Protein AF-A0A521TVU8-F1 (afdb_monomer_lite)

pLDDT: mean 77.28, std 21.42, range [33.25, 98.19]

Secondary structure (DSSP, 8-state):
-PPP------------------------PPPPPPPPPP--------PPPP----------------S----PPPHHHHHHHHHHTT-EEEEPPTT--GGGGGGG-SSEEEEEEEPPPPPP-TT--S-S-S--EEEEEEESSS-EEEPPPEEESSSTT-EEEEEEEE-TT-SEEEEEEE-GGG-EEEEEEEEGGGGGGSPPPPEEEETTEEEE-GGGS---

Sequence (220 aa):
MPIRTSIALALAAALSLGASTSAWAQRRSHPPRRPTPAAARPGSVAVAPPTVATTEATPQARPTLDLAEVIPVPVSAVDGMLRRMRVYLVIAPPGSTAFGIGALGQGRRIWAVLPSCRTTNPDDDREPCPVDRLTLEAVIRGNVNSGTPTFLGGVADARRVQSFVVEQSAPRVRLRVLGPGDRVRYEAVVEADRLADLQPPEGASSADGFTLDLTRYPAR

Radius of gyration: 29.16 Å; chains: 1; bounding box: 100×69×59 Å

Structure (mmCIF, N/CA/C/O backbone):
data_AF-A0A521TVU8-F1
#
_entry.id   AF-A0A521TVU8-F1
#
loop_
_atom_site.group_PDB
_atom_site.id
_atom_site.type_symbol
_atom_site.label_atom_id
_atom_site.label_alt_id
_atom_site.label_comp_id
_atom_site.label_asym_id
_atom_site.label_entity_id
_atom_site.label_seq_id
_atom_site.pdbx_PDB_ins_code
_atom_site.Cartn_x
_atom_site.Cartn_y
_atom_site.Cartn_z
_atom_site.occupancy
_atom_site.B_iso_or_equiv
_atom_site.auth_seq_id
_atom_site.auth_comp_id
_atom_site.auth_asym_id
_atom_site.auth_atom_id
_atom_site.pdbx_PDB_model_num
ATOM 1 N N . MET A 1 1 ? 46.588 29.179 -10.720 1.00 46.34 1 MET A N 1
ATOM 2 C CA . MET A 1 1 ? 45.851 27.919 -10.959 1.00 46.34 1 MET A CA 1
ATOM 3 C C . MET A 1 1 ? 44.532 28.256 -11.651 1.00 46.34 1 MET A C 1
ATOM 5 O O . MET A 1 1 ? 43.652 28.769 -10.973 1.00 46.34 1 MET A O 1
ATOM 9 N N . PRO A 1 2 ? 44.403 28.095 -12.980 1.00 50.47 2 PRO A N 1
ATOM 10 C CA . PRO A 1 2 ? 43.149 28.363 -13.684 1.00 50.47 2 PRO A CA 1
ATOM 11 C C . PRO A 1 2 ? 42.227 27.132 -13.728 1.00 50.47 2 PRO A C 1
ATOM 13 O O . PRO A 1 2 ? 42.671 25.996 -13.890 1.00 50.47 2 PRO A O 1
ATOM 16 N N . ILE A 1 3 ? 40.935 27.409 -13.560 1.00 47.47 3 ILE A N 1
ATOM 17 C CA . ILE A 1 3 ? 39.805 26.479 -13.487 1.00 47.47 3 ILE A CA 1
ATOM 18 C C . ILE A 1 3 ? 39.449 25.984 -14.898 1.00 47.47 3 ILE A C 1
ATOM 20 O O . ILE A 1 3 ? 39.344 26.773 -15.835 1.00 47.47 3 ILE A O 1
ATOM 24 N N . ARG A 1 4 ? 39.281 24.664 -15.037 1.00 47.88 4 ARG A N 1
ATOM 25 C CA . ARG A 1 4 ? 38.822 23.976 -16.251 1.00 47.88 4 ARG A CA 1
ATOM 26 C C . ARG A 1 4 ? 37.300 24.079 -16.363 1.00 47.88 4 ARG A C 1
ATOM 28 O O . ARG A 1 4 ? 36.606 23.654 -15.444 1.00 47.88 4 ARG A O 1
ATOM 35 N N . THR A 1 5 ? 36.799 24.520 -17.513 1.00 48.09 5 THR A N 1
ATOM 36 C CA . THR A 1 5 ? 35.377 24.419 -17.872 1.00 48.09 5 THR A CA 1
ATOM 37 C C . THR A 1 5 ? 35.273 23.690 -19.207 1.00 48.09 5 THR A C 1
ATOM 39 O O . THR A 1 5 ? 35.674 24.216 -20.242 1.00 48.09 5 THR A O 1
ATOM 42 N N . SER A 1 6 ? 34.765 22.459 -19.181 1.00 40.72 6 SER A N 1
ATOM 43 C CA . SER A 1 6 ? 34.399 21.683 -20.366 1.00 40.72 6 SER A CA 1
ATOM 44 C C . SER A 1 6 ? 32.900 21.421 -20.294 1.00 40.72 6 SER A C 1
ATOM 46 O O . SER A 1 6 ? 32.446 20.742 -19.378 1.00 40.72 6 SER A O 1
ATOM 48 N N . ILE A 1 7 ? 32.136 21.969 -21.238 1.00 48.16 7 ILE A N 1
ATOM 49 C CA . ILE A 1 7 ? 30.726 21.627 -21.445 1.00 48.16 7 ILE A CA 1
ATOM 50 C C . ILE A 1 7 ? 30.590 21.171 -22.893 1.00 48.16 7 ILE A C 1
ATOM 52 O O . ILE A 1 7 ? 30.809 21.939 -23.827 1.00 48.16 7 ILE A O 1
ATOM 56 N N . ALA A 1 8 ? 30.269 19.889 -23.041 1.00 39.81 8 ALA A N 1
ATOM 57 C CA . ALA A 1 8 ? 29.831 19.272 -24.278 1.00 39.81 8 ALA A CA 1
ATOM 58 C C . ALA A 1 8 ? 28.329 19.535 -24.460 1.00 39.81 8 ALA A C 1
ATOM 60 O O . ALA A 1 8 ? 27.556 19.368 -23.516 1.00 39.81 8 ALA A O 1
ATOM 61 N N . LEU A 1 9 ? 27.918 19.907 -25.672 1.00 40.94 9 LEU A N 1
ATOM 62 C CA . LEU A 1 9 ? 26.518 19.927 -26.084 1.00 40.94 9 LEU A CA 1
ATOM 63 C C . LEU A 1 9 ? 26.363 18.969 -27.269 1.00 40.94 9 LEU A C 1
ATOM 65 O O . LEU A 1 9 ? 26.943 19.191 -28.330 1.00 40.94 9 LEU A O 1
ATOM 69 N N . ALA A 1 10 ? 25.589 17.906 -27.068 1.00 38.66 10 ALA A N 1
ATOM 70 C CA . ALA A 1 10 ? 25.100 17.029 -28.122 1.00 38.66 10 ALA A CA 1
ATOM 71 C C . ALA A 1 10 ? 23.605 17.305 -28.306 1.00 38.66 10 ALA A C 1
ATOM 73 O O . ALA A 1 10 ? 22.834 17.259 -27.348 1.00 38.66 10 ALA A O 1
ATOM 74 N N . LEU A 1 11 ? 23.209 17.614 -29.536 1.00 38.91 11 LEU A N 1
ATOM 75 C CA . LEU A 1 11 ? 21.831 17.869 -29.934 1.00 38.91 11 LEU A CA 1
ATOM 76 C C . LEU A 1 11 ? 21.687 17.398 -31.378 1.00 38.91 11 LEU A C 1
ATOM 78 O O . LEU A 1 11 ? 22.355 17.937 -32.253 1.00 38.91 11 LEU A O 1
ATOM 82 N N . ALA A 1 12 ? 20.838 16.400 -31.609 1.00 37.81 12 ALA A N 1
ATOM 83 C CA . ALA A 1 12 ? 19.842 16.418 -32.680 1.00 37.81 12 ALA A CA 1
ATOM 84 C C . ALA A 1 12 ? 19.047 15.109 -32.688 1.00 37.81 12 ALA A C 1
ATOM 86 O O . ALA A 1 12 ? 19.591 14.008 -32.727 1.00 37.81 12 ALA A O 1
ATOM 87 N N . ALA A 1 13 ? 17.733 15.290 -32.648 1.00 40.09 13 ALA A N 1
ATOM 88 C CA . ALA A 1 13 ? 16.701 14.294 -32.835 1.00 40.09 13 ALA A CA 1
ATOM 89 C C . ALA A 1 13 ? 16.474 13.986 -34.324 1.00 40.09 13 ALA A C 1
ATOM 91 O O . ALA A 1 13 ? 16.800 14.811 -35.175 1.00 40.09 13 ALA A O 1
ATOM 92 N N . ALA A 1 14 ? 15.821 12.851 -34.591 1.00 36.59 14 ALA A N 1
ATOM 93 C CA . ALA A 1 14 ? 14.623 12.705 -35.434 1.00 36.59 14 ALA A CA 1
ATOM 94 C C . ALA A 1 14 ? 14.614 11.340 -36.136 1.00 36.59 14 ALA A C 1
ATOM 96 O O . ALA A 1 14 ? 15.580 10.981 -36.800 1.00 36.59 14 ALA A O 1
ATOM 97 N N . LEU A 1 15 ? 13.495 10.616 -36.038 1.00 41.53 15 LEU A N 1
ATOM 98 C CA . LEU A 1 15 ? 12.612 10.305 -37.173 1.00 41.53 15 LEU A CA 1
ATOM 99 C C . LEU A 1 15 ? 11.583 9.242 -36.767 1.00 41.53 15 LEU A C 1
ATOM 101 O O . LEU A 1 15 ? 11.897 8.104 -36.433 1.00 41.53 15 LEU A O 1
ATOM 105 N N . SER A 1 16 ? 10.330 9.669 -36.811 1.00 43.22 16 SER A N 1
ATOM 106 C CA . SER A 1 16 ? 9.108 8.880 -36.895 1.00 43.22 16 SER A CA 1
ATOM 107 C C . SER A 1 16 ? 8.884 8.416 -38.339 1.00 43.22 16 SER A C 1
ATOM 109 O O . SER A 1 16 ? 9.210 9.177 -39.242 1.00 43.22 16 SER A O 1
ATOM 111 N N . LEU A 1 17 ? 8.287 7.230 -38.556 1.00 38.50 17 LEU A N 1
ATOM 112 C CA . LEU A 1 17 ? 7.272 6.942 -39.599 1.00 38.50 17 LEU A CA 1
ATOM 113 C C . LEU A 1 17 ? 6.956 5.437 -39.740 1.00 38.50 17 LEU A C 1
ATOM 115 O O . LEU A 1 17 ? 7.855 4.609 -39.828 1.00 38.50 17 LEU A O 1
ATOM 119 N N . GLY A 1 18 ? 5.659 5.151 -39.913 1.00 33.25 18 GLY A N 1
ATOM 120 C CA . GLY A 1 18 ? 5.121 3.979 -40.623 1.00 33.25 18 GLY A CA 1
ATOM 121 C C . GLY A 1 18 ? 4.646 2.830 -39.723 1.00 33.25 18 GLY A C 1
ATOM 122 O O . GLY A 1 18 ? 5.290 2.504 -38.742 1.00 33.25 18 GLY A O 1
ATOM 123 N N . ALA A 1 19 ? 3.540 2.136 -39.982 1.00 39.09 19 ALA A N 1
ATOM 124 C CA . ALA A 1 19 ? 2.486 2.277 -40.980 1.00 39.09 19 ALA A CA 1
ATOM 125 C C . ALA A 1 19 ? 1.276 1.440 -40.510 1.00 39.09 19 ALA A C 1
ATOM 127 O O . ALA A 1 19 ? 1.443 0.374 -39.918 1.00 39.09 19 ALA A O 1
ATOM 128 N N . SER A 1 20 ? 0.066 1.917 -40.796 1.00 42.31 20 SER A N 1
ATOM 129 C CA . SER A 1 20 ? -1.196 1.188 -40.638 1.00 42.31 20 SER A CA 1
ATOM 130 C C . SER A 1 20 ? -1.329 0.055 -41.656 1.00 42.31 20 SER A C 1
ATOM 132 O O . SER A 1 20 ? -1.092 0.284 -42.838 1.00 42.31 20 SER A O 1
ATOM 134 N N . THR A 1 21 ? -1.855 -1.102 -41.245 1.00 46.56 21 THR A N 1
ATOM 135 C CA . THR A 1 21 ? -2.670 -1.963 -42.122 1.00 46.56 21 THR A CA 1
ATOM 136 C C . THR A 1 21 ? -3.806 -2.622 -41.336 1.00 46.56 21 THR A C 1
ATOM 138 O O . THR A 1 21 ? -3.646 -3.057 -40.199 1.00 46.56 21 THR A O 1
ATOM 141 N N . SER A 1 22 ? -4.976 -2.614 -41.969 1.00 41.44 22 SER A N 1
ATOM 142 C CA . SER A 1 22 ? -6.265 -3.122 -41.501 1.00 41.44 22 SER A CA 1
ATOM 143 C C . SER A 1 22 ? -6.557 -4.519 -42.070 1.00 41.44 22 SER A C 1
ATOM 145 O O . SER A 1 22 ? -5.892 -4.956 -43.004 1.00 41.44 22 SER A O 1
ATOM 147 N N . ALA A 1 23 ? -7.670 -5.104 -41.599 1.00 40.62 23 ALA A N 1
ATOM 148 C CA . ALA A 1 23 ? -8.316 -6.359 -42.018 1.00 40.62 23 ALA A CA 1
ATOM 149 C C . ALA A 1 23 ? -7.673 -7.608 -41.381 1.00 40.62 23 ALA A C 1
ATOM 151 O O . ALA A 1 23 ? -6.466 -7.764 -41.380 1.00 40.62 23 ALA A O 1
ATOM 152 N N . TRP A 1 24 ? -8.412 -8.526 -40.759 1.00 41.53 24 TRP A N 1
ATOM 153 C CA . TRP A 1 24 ? -9.498 -9.297 -41.356 1.00 41.53 24 TRP A CA 1
ATOM 154 C C . TRP A 1 24 ? -10.562 -9.707 -40.328 1.00 41.53 24 TRP A C 1
ATOM 156 O O . TRP A 1 24 ? -10.267 -10.203 -39.243 1.00 41.53 24 TRP A O 1
ATOM 166 N N . ALA A 1 25 ? -11.821 -9.554 -40.730 1.00 42.72 25 ALA A N 1
ATOM 167 C CA . ALA A 1 25 ? -12.984 -10.139 -40.086 1.00 42.72 25 ALA A CA 1
ATOM 168 C C . ALA A 1 25 ? -13.195 -11.570 -40.599 1.00 42.72 25 ALA A C 1
ATOM 170 O O . ALA A 1 25 ? -13.288 -11.776 -41.807 1.00 42.72 25 ALA A O 1
ATOM 171 N N . GLN A 1 26 ? -13.371 -12.542 -39.703 1.00 48.62 26 GLN A N 1
ATOM 172 C CA . GLN A 1 26 ? -13.950 -13.841 -40.054 1.00 48.62 26 GLN A CA 1
ATOM 173 C C . GLN A 1 26 ? -14.955 -14.282 -38.988 1.00 48.62 26 GLN A C 1
ATOM 175 O O . GLN A 1 26 ? -14.623 -14.824 -37.938 1.00 48.62 26 GLN A O 1
ATOM 180 N N . ARG A 1 27 ? -16.228 -14.028 -39.313 1.00 41.97 27 ARG A N 1
ATOM 181 C CA . ARG A 1 27 ? -17.407 -14.654 -38.713 1.00 41.97 27 ARG A CA 1
ATOM 182 C C . ARG A 1 27 ? -17.343 -16.160 -38.967 1.00 41.97 27 ARG A C 1
ATOM 184 O O . ARG A 1 27 ? -17.191 -16.573 -40.115 1.00 41.97 27 ARG A O 1
ATOM 191 N N . ARG A 1 28 ? -17.549 -16.975 -37.932 1.00 51.16 28 ARG A N 1
ATOM 192 C CA . ARG A 1 28 ? -18.010 -18.359 -38.095 1.00 51.16 28 ARG A CA 1
ATOM 193 C C . ARG A 1 28 ? -19.273 -18.573 -37.274 1.00 51.16 28 ARG A C 1
ATOM 195 O O . ARG A 1 28 ? -19.326 -18.313 -36.077 1.00 51.16 28 ARG A O 1
ATOM 202 N N . SER A 1 29 ? -20.294 -18.983 -38.002 1.00 43.31 29 SER A N 1
ATOM 203 C CA . SER A 1 29 ? -21.689 -19.143 -37.629 1.00 43.31 29 SER A CA 1
ATOM 204 C C . SER A 1 29 ? -21.893 -20.367 -36.731 1.00 43.31 29 SER A C 1
ATOM 206 O O . SER A 1 29 ? -21.374 -21.443 -37.019 1.00 43.31 29 SER A O 1
ATOM 208 N N . HIS A 1 30 ? -22.686 -20.208 -35.670 1.00 45.25 30 HIS A N 1
ATOM 209 C CA . HIS A 1 30 ? -23.269 -21.305 -34.893 1.00 45.25 30 HIS A CA 1
ATOM 210 C C . HIS A 1 30 ? -24.401 -21.996 -35.676 1.00 45.25 30 HIS A C 1
ATOM 212 O O . HIS A 1 30 ? -25.267 -21.298 -36.206 1.00 45.25 30 HIS A O 1
ATOM 218 N N . PRO A 1 31 ? -24.483 -23.337 -35.680 1.00 63.50 31 PRO A N 1
ATOM 219 C CA . PRO A 1 31 ? -25.727 -24.043 -35.957 1.00 63.50 31 PRO A CA 1
ATOM 220 C C . PRO A 1 31 ? -26.563 -24.213 -34.665 1.00 63.50 31 PRO A C 1
ATOM 222 O O . PRO A 1 31 ? -26.022 -24.639 -33.641 1.00 63.50 31 PRO A O 1
ATOM 225 N N . PRO A 1 32 ? -27.879 -23.930 -34.678 1.00 55.69 32 PRO A N 1
ATOM 226 C CA . PRO A 1 32 ? -28.754 -24.186 -33.535 1.00 55.69 32 PRO A CA 1
ATOM 227 C C . PRO A 1 32 ? -29.053 -25.689 -33.393 1.00 55.69 32 PRO A C 1
ATOM 229 O O . PRO A 1 32 ? -29.526 -26.338 -34.329 1.00 55.69 32 PRO A O 1
ATOM 232 N N . ARG A 1 33 ? -28.803 -26.254 -32.204 1.00 53.38 33 ARG A N 1
ATOM 233 C CA . ARG A 1 33 ? -29.263 -27.606 -31.844 1.00 53.38 33 ARG A CA 1
ATOM 234 C C . ARG A 1 33 ? -30.758 -27.577 -31.516 1.00 53.38 33 ARG A C 1
ATOM 236 O O . ARG A 1 33 ? -31.219 -26.728 -30.760 1.00 53.38 33 ARG A O 1
ATOM 243 N N . ARG A 1 34 ? -31.493 -28.523 -32.106 1.00 56.88 34 ARG A N 1
ATOM 244 C CA . ARG A 1 34 ? -32.931 -28.750 -31.902 1.00 56.88 34 ARG A CA 1
ATOM 245 C C . ARG A 1 34 ? -33.253 -29.115 -30.442 1.00 56.88 34 ARG A C 1
ATOM 247 O O . ARG A 1 34 ? -32.457 -29.820 -29.822 1.00 56.88 34 ARG A O 1
ATOM 254 N N . PRO A 1 35 ? -34.429 -28.713 -29.928 1.00 52.28 35 PRO A N 1
ATOM 255 C CA . PRO A 1 35 ? -34.927 -29.146 -28.628 1.00 52.28 35 PRO A CA 1
ATOM 256 C C . PRO A 1 35 ? -35.408 -30.604 -28.668 1.00 52.28 35 PRO A C 1
ATOM 258 O O . PRO A 1 35 ? -36.132 -31.016 -29.576 1.00 52.28 35 PRO A O 1
ATOM 261 N N . THR A 1 36 ? -35.003 -31.378 -27.665 1.00 58.56 36 THR A N 1
ATOM 262 C CA . THR A 1 36 ? -35.485 -32.738 -27.395 1.00 58.56 36 THR A CA 1
ATOM 263 C C . THR A 1 36 ? -36.868 -32.670 -26.727 1.00 58.56 36 THR A C 1
ATOM 265 O O . THR A 1 36 ? -37.036 -31.873 -25.802 1.00 58.56 36 THR A O 1
ATOM 268 N N . PRO A 1 37 ? -37.862 -33.475 -27.143 1.00 52.38 37 PRO A N 1
ATOM 269 C CA . PRO A 1 37 ? -39.171 -33.505 -26.498 1.00 52.38 37 PRO A CA 1
ATOM 270 C C . PRO A 1 37 ? -39.126 -34.181 -25.120 1.00 52.38 37 PRO A C 1
ATOM 272 O O . PRO A 1 37 ? -38.435 -35.179 -24.910 1.00 52.38 37 PRO A O 1
ATOM 275 N N . ALA A 1 38 ? -39.896 -33.606 -24.196 1.00 47.41 38 ALA A N 1
ATOM 276 C CA . ALA A 1 38 ? -40.081 -34.045 -22.822 1.00 47.41 38 ALA A CA 1
ATOM 277 C C . ALA A 1 38 ? -40.793 -35.405 -22.744 1.00 47.41 38 ALA A C 1
ATOM 279 O O . ALA A 1 38 ? -41.876 -35.588 -23.301 1.00 47.41 38 ALA A O 1
ATOM 280 N N . ALA A 1 39 ? -40.205 -36.340 -21.999 1.00 51.47 39 ALA A N 1
ATOM 281 C CA . ALA A 1 39 ? -40.875 -37.562 -21.585 1.00 51.47 39 ALA A CA 1
ATOM 282 C C . ALA A 1 39 ? -41.687 -37.284 -20.311 1.00 51.47 39 ALA A C 1
ATOM 284 O O . ALA A 1 39 ? -41.134 -37.046 -19.239 1.00 51.47 39 ALA A O 1
ATOM 285 N N . ALA A 1 40 ? -43.010 -37.313 -20.448 1.00 45.06 40 ALA A N 1
ATOM 286 C CA . ALA A 1 40 ? -43.948 -37.422 -19.341 1.00 45.06 40 ALA A CA 1
ATOM 287 C C . ALA A 1 40 ? -43.825 -38.801 -18.683 1.00 45.06 40 ALA A C 1
ATOM 289 O O . ALA A 1 40 ? -43.675 -39.785 -19.405 1.00 45.06 40 ALA A O 1
ATOM 290 N N . ARG A 1 41 ? -43.964 -38.882 -17.350 1.00 47.88 41 ARG A N 1
ATOM 291 C CA . ARG A 1 41 ? -44.527 -40.041 -16.628 1.00 47.88 41 ARG A CA 1
ATOM 292 C C . ARG A 1 41 ? -44.778 -39.717 -15.137 1.00 47.88 41 ARG A C 1
ATOM 294 O O . ARG A 1 41 ? -44.309 -38.685 -14.669 1.00 47.88 41 ARG A O 1
ATOM 301 N N . PRO A 1 42 ? -45.615 -40.509 -14.439 1.00 44.03 42 PRO A N 1
ATOM 302 C CA . PRO A 1 42 ? -46.724 -40.015 -13.627 1.00 44.03 42 PRO A CA 1
ATOM 303 C C . PRO A 1 42 ? -46.553 -40.360 -12.139 1.00 44.03 42 PRO A C 1
ATOM 305 O O . PRO A 1 42 ? -45.668 -41.123 -11.767 1.00 44.03 42 PRO A O 1
ATOM 308 N N . GLY A 1 43 ? -47.458 -39.868 -11.294 1.00 45.31 43 GLY A N 1
ATOM 309 C CA . GLY A 1 43 ? -47.622 -40.407 -9.940 1.00 45.31 43 GLY A CA 1
ATOM 310 C C . GLY A 1 43 ? -47.785 -39.334 -8.883 1.00 45.31 43 GLY A C 1
ATOM 311 O O . GLY A 1 43 ? -46.899 -39.111 -8.069 1.00 45.31 43 GLY A O 1
ATOM 312 N N . SER A 1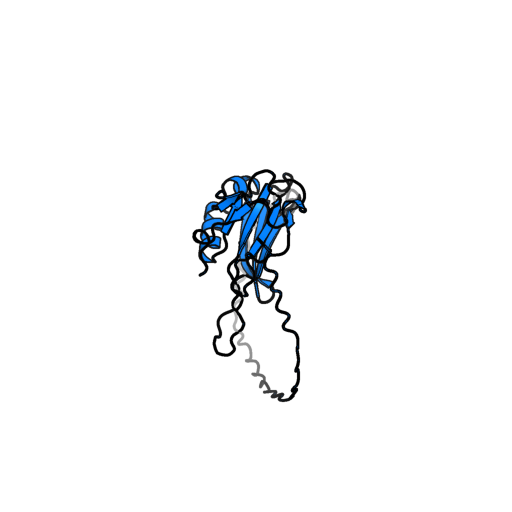 44 ? -48.946 -38.685 -8.900 1.00 44.84 44 SER A N 1
ATOM 313 C CA . SER A 1 44 ? -49.459 -37.959 -7.748 1.00 44.84 44 SER A CA 1
ATOM 314 C C . SER A 1 44 ? -49.856 -38.987 -6.684 1.00 44.84 44 SER A C 1
ATOM 316 O O . SER A 1 44 ? -50.736 -39.811 -6.927 1.00 44.84 44 SER A O 1
ATOM 318 N N . VAL A 1 45 ? -49.195 -38.964 -5.528 1.00 49.78 45 VAL A N 1
ATOM 319 C CA . VAL A 1 45 ? -49.697 -39.597 -4.304 1.00 49.78 45 VAL A CA 1
ATOM 320 C C . VAL A 1 45 ? -49.958 -38.468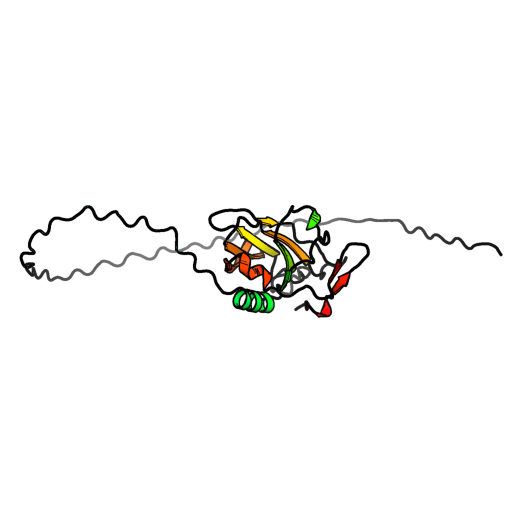 -3.323 1.00 49.78 45 VAL A C 1
ATOM 322 O O . VAL A 1 45 ? -49.034 -37.854 -2.792 1.00 49.78 45 VAL A O 1
ATOM 325 N N . ALA A 1 46 ? -51.239 -38.158 -3.145 1.00 48.47 46 ALA A N 1
ATOM 326 C CA . ALA A 1 46 ? -51.714 -37.233 -2.136 1.00 48.47 46 ALA A CA 1
ATOM 327 C C . ALA A 1 46 ? -51.518 -37.867 -0.754 1.00 48.47 46 ALA A C 1
ATOM 329 O O . ALA A 1 46 ? -52.209 -38.818 -0.393 1.00 48.47 46 ALA A O 1
ATOM 330 N N . VAL A 1 47 ? -50.570 -37.338 0.015 1.00 50.56 47 VAL A N 1
ATOM 331 C CA . VAL A 1 47 ? -50.473 -37.579 1.456 1.00 50.56 47 VAL A CA 1
ATOM 332 C C . VAL A 1 47 ? -51.100 -36.370 2.141 1.00 50.56 47 VAL A C 1
ATOM 334 O O . VAL A 1 47 ? -50.653 -35.240 1.951 1.00 50.56 47 VAL A O 1
ATOM 337 N N . ALA A 1 48 ? -52.177 -36.606 2.888 1.00 54.31 48 ALA A N 1
ATOM 338 C CA . ALA A 1 48 ? -52.838 -35.585 3.688 1.00 54.31 48 ALA A CA 1
ATOM 339 C C . ALA A 1 48 ? -51.885 -35.067 4.784 1.00 54.31 48 ALA A C 1
ATOM 341 O O . ALA A 1 48 ? -51.276 -35.885 5.480 1.00 54.31 48 ALA A O 1
ATOM 342 N N . PRO A 1 49 ? -51.744 -33.745 4.978 1.00 54.47 49 PRO A N 1
ATOM 343 C CA . PRO A 1 49 ? -50.996 -33.221 6.111 1.00 54.47 49 PRO A CA 1
ATOM 344 C C . PRO A 1 49 ? -51.829 -33.319 7.404 1.00 54.47 49 PRO A C 1
ATOM 346 O O . PRO A 1 49 ? -53.044 -33.104 7.368 1.00 54.47 49 PRO A O 1
ATOM 349 N N . PRO A 1 50 ? -51.205 -33.618 8.558 1.00 56.19 50 PRO A N 1
ATOM 350 C CA . PRO A 1 50 ? -51.877 -33.564 9.849 1.00 56.19 50 PRO A CA 1
ATOM 351 C C . PRO A 1 50 ? -52.203 -32.115 10.232 1.00 56.19 50 PRO A C 1
ATOM 353 O O . PRO A 1 50 ? -51.442 -31.187 9.958 1.00 56.19 50 PRO A O 1
ATOM 356 N N . THR A 1 51 ? -53.347 -31.939 10.889 1.00 51.06 51 THR A N 1
ATOM 357 C CA . THR A 1 51 ? -53.818 -30.688 11.485 1.00 51.06 51 THR A CA 1
ATOM 358 C C . THR A 1 51 ? -52.769 -30.122 12.446 1.00 51.06 51 THR A C 1
ATOM 360 O O . THR A 1 51 ? -52.572 -30.651 13.538 1.00 51.06 51 THR A O 1
ATOM 363 N N . VAL A 1 52 ? -52.098 -29.039 12.047 1.00 53.44 52 VAL A N 1
ATOM 364 C CA . VAL A 1 52 ? -51.251 -28.235 12.937 1.00 53.44 52 VAL A CA 1
ATOM 365 C C . VAL A 1 52 ? -52.124 -27.145 13.546 1.00 53.44 52 VAL A C 1
ATOM 367 O O . VAL A 1 52 ? -52.773 -26.383 12.830 1.00 53.44 52 VAL A O 1
ATOM 370 N N . ALA A 1 53 ? -52.159 -27.108 14.876 1.00 48.50 53 ALA A N 1
ATOM 371 C CA . ALA A 1 53 ? -52.802 -26.061 15.650 1.00 48.50 53 ALA A CA 1
ATOM 372 C C . ALA A 1 53 ? -52.248 -24.683 15.259 1.00 48.50 53 ALA A C 1
ATOM 374 O O . ALA A 1 53 ? -51.035 -24.486 15.186 1.00 48.50 53 ALA A O 1
ATOM 375 N N . THR A 1 54 ? -53.144 -23.727 15.031 1.00 41.03 54 THR A N 1
ATOM 376 C CA . THR A 1 54 ? -52.813 -22.320 14.811 1.00 41.03 54 THR A CA 1
ATOM 377 C C . THR A 1 54 ? -52.222 -21.740 16.096 1.00 41.03 54 THR A C 1
ATOM 379 O O . THR A 1 54 ? -52.951 -21.279 16.970 1.00 41.03 54 THR A O 1
ATOM 382 N N . THR A 1 55 ? -50.898 -21.778 16.237 1.00 52.31 55 THR A N 1
ATOM 383 C CA . THR A 1 55 ? -50.197 -20.867 17.143 1.00 52.31 55 THR A CA 1
ATOM 384 C C . THR A 1 55 ? -50.178 -19.499 16.476 1.00 52.31 55 THR A C 1
ATOM 386 O O . THR A 1 55 ? -49.699 -19.345 15.354 1.00 52.31 55 THR A O 1
ATOM 389 N N . GLU A 1 56 ? -50.763 -18.530 17.165 1.00 49.25 56 GLU A N 1
ATOM 390 C CA . GLU A 1 56 ? -50.755 -17.107 16.861 1.00 49.25 56 GLU A CA 1
ATOM 391 C C . GLU A 1 56 ? -49.339 -16.656 16.467 1.00 49.25 56 GLU A C 1
ATOM 393 O O . GLU A 1 56 ? -48.411 -16.641 17.277 1.00 49.25 56 GLU A O 1
ATOM 398 N N . ALA A 1 57 ? -49.148 -16.373 15.177 1.00 46.22 57 ALA A N 1
ATOM 399 C CA . ALA A 1 57 ? -47.884 -15.893 14.656 1.00 46.22 57 ALA A CA 1
ATOM 400 C C . ALA A 1 57 ? -47.705 -14.436 15.093 1.00 46.22 57 ALA A C 1
ATOM 402 O O . ALA A 1 57 ? -48.245 -13.517 14.476 1.00 46.22 57 ALA A O 1
ATOM 403 N N . THR A 1 58 ? -46.913 -14.227 16.146 1.00 58.00 58 THR A N 1
ATOM 404 C CA . THR A 1 58 ? -46.204 -12.964 16.381 1.00 58.00 58 THR A CA 1
ATOM 405 C C . THR A 1 58 ? -45.648 -12.479 15.040 1.00 58.00 58 THR A C 1
ATOM 407 O O . THR A 1 58 ? -45.092 -13.313 14.315 1.00 58.00 58 THR A O 1
ATOM 410 N N . PRO A 1 59 ? -45.756 -11.186 14.674 1.00 54.50 59 PRO A N 1
ATOM 411 C CA . PRO A 1 59 ? -45.139 -10.689 13.456 1.00 54.50 59 PRO A CA 1
ATOM 412 C C . PRO A 1 59 ? -43.640 -10.955 13.569 1.00 54.50 59 PRO A C 1
ATOM 414 O O . PRO A 1 59 ? -42.923 -10.244 14.274 1.00 54.50 59 PRO A O 1
ATOM 417 N N . GLN A 1 60 ? -43.162 -12.023 12.930 1.00 54.31 60 GLN A N 1
ATOM 418 C CA . GLN A 1 60 ? -41.743 -12.227 12.746 1.00 54.31 60 GLN A CA 1
ATOM 419 C C . GLN A 1 60 ? -41.306 -11.044 11.903 1.00 54.31 60 GLN A C 1
ATOM 421 O O . GLN A 1 60 ? -41.634 -10.952 10.716 1.00 54.31 60 GLN A O 1
ATOM 426 N N . ALA A 1 61 ? -40.626 -10.099 12.555 1.00 54.09 61 ALA A N 1
ATOM 427 C CA . ALA A 1 61 ? -39.813 -9.123 11.871 1.00 54.09 61 ALA A CA 1
ATOM 428 C C . ALA A 1 61 ? -39.042 -9.911 10.816 1.00 54.09 61 ALA A C 1
ATOM 430 O O . ALA A 1 61 ? -38.306 -10.843 11.154 1.00 54.09 61 ALA A O 1
ATOM 431 N N . ARG A 1 62 ? -39.299 -9.612 9.535 1.00 43.44 62 ARG A N 1
ATOM 432 C CA . ARG A 1 62 ? -38.477 -10.151 8.456 1.00 43.44 62 ARG A CA 1
ATOM 433 C C . ARG A 1 62 ? -37.037 -9.928 8.903 1.00 43.44 62 ARG A C 1
ATOM 435 O O . ARG A 1 62 ? -36.737 -8.782 9.246 1.00 43.44 62 ARG A O 1
ATOM 442 N N . PRO A 1 63 ? -36.171 -10.953 8.935 1.00 48.62 63 PRO A N 1
ATOM 443 C CA . PRO A 1 63 ? -34.756 -10.682 9.018 1.00 48.62 63 PRO A CA 1
ATOM 444 C C . PRO A 1 63 ? -34.468 -9.794 7.814 1.00 48.62 63 PRO A C 1
ATOM 446 O O . PRO A 1 63 ? -34.532 -10.231 6.663 1.00 48.62 63 PRO A O 1
ATOM 449 N N . THR A 1 64 ? -34.274 -8.503 8.075 1.00 55.69 64 THR A N 1
ATOM 450 C CA . THR A 1 64 ? -33.557 -7.633 7.166 1.00 55.69 64 THR A CA 1
ATOM 451 C C . THR A 1 64 ? -32.282 -8.409 6.916 1.00 55.69 64 THR A C 1
ATOM 453 O O . THR A 1 64 ? -31.546 -8.663 7.865 1.00 55.69 64 THR A O 1
ATOM 456 N N . LEU A 1 65 ? -32.118 -8.934 5.702 1.00 42.47 65 LEU A N 1
ATOM 457 C CA . LEU A 1 65 ? -30.874 -9.548 5.273 1.00 42.47 65 LEU A CA 1
ATOM 458 C C . LEU A 1 65 ? -29.789 -8.528 5.599 1.00 42.47 65 LEU A C 1
ATOM 460 O O . LEU A 1 65 ? -29.682 -7.502 4.927 1.00 42.47 65 LEU A O 1
ATOM 464 N N . ASP A 1 66 ? -29.088 -8.773 6.702 1.00 47.69 66 ASP A N 1
ATOM 465 C CA . ASP A 1 66 ? -27.942 -7.990 7.108 1.00 47.69 66 ASP A CA 1
ATOM 466 C C . ASP A 1 66 ? -26.989 -8.052 5.919 1.00 47.69 66 ASP A C 1
ATOM 468 O O . ASP A 1 66 ? -26.786 -9.128 5.342 1.00 47.69 66 ASP A O 1
ATOM 472 N N . LEU A 1 67 ? -26.535 -6.892 5.455 1.00 51.38 67 LEU A N 1
ATOM 473 C CA . LEU A 1 67 ? -25.699 -6.732 4.270 1.00 51.38 67 LEU A CA 1
ATOM 474 C C . LEU A 1 67 ? -24.382 -7.467 4.514 1.00 51.38 67 LEU A C 1
ATOM 476 O O . LEU A 1 67 ? -23.424 -6.840 4.938 1.00 51.38 67 LEU A O 1
ATOM 480 N N . ALA A 1 68 ? -24.389 -8.781 4.267 1.00 54.06 68 ALA A N 1
ATOM 481 C CA . ALA A 1 68 ? -23.309 -9.745 4.397 1.00 54.06 68 ALA A CA 1
ATOM 482 C C . ALA A 1 68 ? -22.384 -9.440 5.577 1.00 54.06 68 ALA A C 1
ATOM 484 O O . ALA A 1 68 ? -21.516 -8.587 5.449 1.00 54.06 68 ALA A O 1
ATOM 485 N N . GLU A 1 69 ? -22.507 -10.156 6.696 1.00 68.62 69 GLU A N 1
ATOM 486 C CA . GLU A 1 69 ? -21.507 -10.107 7.765 1.00 68.62 69 GLU A CA 1
ATOM 487 C C . GLU A 1 69 ? -20.106 -10.314 7.159 1.00 68.62 69 GLU A C 1
ATOM 489 O O . GLU A 1 69 ? -19.689 -11.421 6.822 1.00 68.62 69 GLU A O 1
ATOM 494 N N . VAL A 1 70 ? -19.408 -9.208 6.899 1.00 77.81 70 VAL A N 1
ATOM 495 C CA . VAL A 1 70 ? -18.110 -9.219 6.242 1.00 77.81 70 VAL A CA 1
ATOM 496 C C . VAL A 1 70 ? -17.126 -9.644 7.314 1.00 77.81 70 VAL A C 1
ATOM 498 O O . VAL A 1 70 ? -16.747 -8.831 8.161 1.00 77.81 70 VAL A O 1
ATOM 501 N N . ILE A 1 71 ? -16.756 -10.922 7.299 1.00 86.94 71 ILE A N 1
ATOM 502 C CA . ILE A 1 71 ? -15.868 -11.507 8.300 1.00 86.94 71 ILE A CA 1
ATOM 503 C C . ILE A 1 71 ? -14.441 -11.012 8.030 1.00 86.94 71 ILE A C 1
ATOM 505 O O . ILE A 1 71 ? -13.876 -11.319 6.974 1.00 86.94 71 ILE A O 1
ATOM 509 N N . PRO A 1 72 ? -13.845 -10.232 8.947 1.00 90.88 72 PRO A N 1
ATOM 510 C CA . PRO A 1 72 ? -12.480 -9.770 8.790 1.00 90.88 72 PRO A CA 1
ATOM 511 C C . PRO A 1 72 ? -11.505 -10.947 8.896 1.00 90.88 72 PRO A C 1
ATOM 513 O O . PRO A 1 72 ? -11.624 -11.819 9.757 1.00 90.88 72 PRO A O 1
ATOM 516 N N . VAL A 1 73 ? -10.498 -10.942 8.034 1.00 95.62 73 VAL A N 1
ATOM 517 C CA . VAL A 1 73 ? -9.395 -11.901 8.041 1.00 95.62 73 VAL A CA 1
ATOM 518 C C . VAL A 1 73 ? -8.231 -11.311 8.851 1.00 95.62 73 VAL A C 1
ATOM 520 O O . VAL A 1 73 ? -8.013 -10.096 8.806 1.00 95.62 73 VAL A O 1
ATOM 523 N N . PRO A 1 74 ? -7.442 -12.122 9.583 1.00 95.75 74 PRO A N 1
ATOM 524 C CA . PRO A 1 74 ? -6.244 -11.632 10.259 1.00 95.75 74 PRO A CA 1
ATOM 525 C C . PRO A 1 74 ? -5.260 -10.961 9.291 1.00 95.75 74 PRO A C 1
ATOM 527 O O . PRO A 1 74 ? -4.944 -11.507 8.231 1.00 95.75 74 PRO A O 1
ATOM 530 N N . VAL A 1 75 ? -4.711 -9.806 9.684 1.00 95.94 75 VAL A N 1
ATOM 531 C CA . VAL A 1 75 ? -3.760 -9.034 8.860 1.00 95.94 75 VAL A CA 1
ATOM 532 C C . VAL A 1 75 ? -2.518 -9.849 8.493 1.00 95.94 75 VAL A C 1
ATOM 534 O O . VAL A 1 75 ? -2.039 -9.735 7.372 1.00 95.94 75 VAL A O 1
ATOM 537 N N . SER A 1 76 ? -2.044 -10.739 9.369 1.00 95.69 76 SER A N 1
ATOM 538 C CA . SER A 1 76 ? -0.908 -11.628 9.084 1.00 95.69 76 SER A CA 1
ATOM 539 C C . SER A 1 76 ? -1.179 -12.618 7.944 1.00 95.69 76 SER A C 1
ATOM 541 O O . SER A 1 76 ? -0.289 -12.893 7.138 1.00 95.69 76 SER A O 1
ATOM 543 N N . ALA A 1 77 ? -2.408 -13.131 7.832 1.00 96.00 77 ALA A N 1
ATOM 544 C CA . ALA A 1 77 ? -2.798 -14.013 6.735 1.00 96.00 77 ALA A CA 1
ATOM 545 C C . ALA A 1 77 ? -2.862 -13.241 5.409 1.00 96.00 77 ALA A C 1
ATOM 547 O O . ALA A 1 77 ? -2.385 -13.731 4.381 1.00 96.00 77 ALA A O 1
ATOM 548 N N . VAL A 1 78 ? -3.389 -12.012 5.451 1.00 96.62 78 VAL A N 1
ATOM 549 C CA . VAL A 1 78 ? -3.402 -11.105 4.299 1.00 96.62 78 VAL A CA 1
ATOM 550 C C . VAL A 1 78 ? -1.978 -10.746 3.872 1.00 96.62 78 VAL A C 1
ATOM 552 O O . VAL A 1 78 ? -1.649 -10.928 2.704 1.00 96.62 78 VAL A O 1
ATOM 555 N N . ASP A 1 79 ? -1.109 -10.327 4.793 1.00 95.75 79 ASP A N 1
ATOM 556 C CA . ASP A 1 79 ? 0.293 -9.998 4.502 1.00 95.75 79 ASP A CA 1
ATOM 557 C C . ASP A 1 79 ? 1.039 -11.191 3.880 1.00 95.75 79 ASP A C 1
ATOM 559 O O . ASP A 1 79 ? 1.694 -11.055 2.847 1.00 95.75 79 ASP A O 1
ATOM 563 N N . GLY A 1 80 ? 0.850 -12.402 4.418 1.00 95.75 80 GLY A N 1
ATOM 564 C CA . GLY A 1 80 ? 1.416 -13.623 3.842 1.00 95.75 80 GLY A CA 1
ATOM 565 C C . GLY A 1 80 ? 0.960 -13.889 2.401 1.00 95.75 80 GLY A C 1
ATOM 566 O O . GLY A 1 80 ? 1.774 -14.262 1.552 1.00 95.75 80 GLY A O 1
ATOM 567 N N . MET A 1 81 ? -0.322 -13.668 2.092 1.00 96.75 81 MET A N 1
ATOM 568 C CA . MET A 1 81 ? -0.846 -13.777 0.724 1.00 96.75 81 MET A CA 1
ATOM 569 C C . MET A 1 81 ? -0.285 -12.696 -0.202 1.00 96.75 81 MET A C 1
ATOM 571 O O . MET A 1 81 ? 0.139 -13.006 -1.318 1.00 96.75 81 MET A O 1
ATOM 575 N N . LEU A 1 82 ? -0.236 -11.443 0.253 1.00 96.44 82 LEU A N 1
ATOM 576 C CA . LEU A 1 82 ? 0.297 -10.325 -0.524 1.00 96.44 82 LEU A CA 1
ATOM 577 C C . LEU A 1 82 ? 1.773 -10.537 -0.869 1.00 96.44 82 LEU A C 1
ATOM 579 O O . LEU A 1 82 ? 2.151 -10.396 -2.033 1.00 96.44 82 LEU A O 1
ATOM 583 N N . ARG A 1 83 ? 2.587 -11.009 0.081 1.00 95.19 83 ARG A N 1
ATOM 584 C CA . ARG A 1 83 ? 4.009 -11.312 -0.147 1.00 95.19 83 ARG A CA 1
ATOM 585 C C . ARG A 1 83 ? 4.236 -12.413 -1.180 1.00 95.19 83 ARG A C 1
ATOM 587 O O . ARG A 1 83 ? 5.203 -12.337 -1.942 1.00 95.19 83 ARG A O 1
ATOM 594 N N . ARG A 1 84 ? 3.346 -13.412 -1.267 1.00 93.69 84 ARG A N 1
ATOM 595 C CA . ARG A 1 84 ? 3.378 -14.428 -2.344 1.00 93.69 84 ARG A CA 1
ATOM 596 C C . ARG A 1 84 ? 3.113 -13.813 -3.718 1.00 93.69 84 ARG A C 1
ATOM 598 O O . ARG A 1 84 ? 3.668 -14.279 -4.704 1.00 93.69 84 ARG A O 1
ATOM 605 N N . MET A 1 85 ? 2.322 -12.743 -3.772 1.00 93.31 85 MET A N 1
ATOM 606 C CA . MET A 1 85 ? 2.101 -11.927 -4.973 1.00 93.31 85 MET A CA 1
ATOM 607 C C . MET A 1 85 ? 3.130 -10.795 -5.134 1.00 93.31 85 MET A C 1
ATOM 609 O O . MET A 1 85 ? 2.968 -9.950 -6.012 1.00 93.31 85 MET A O 1
ATOM 613 N N . ARG A 1 86 ? 4.184 -10.766 -4.301 1.00 93.62 86 ARG A N 1
ATOM 614 C CA . ARG A 1 86 ? 5.218 -9.714 -4.263 1.00 93.62 86 ARG A CA 1
ATOM 615 C C . ARG A 1 86 ? 4.673 -8.308 -3.998 1.00 93.62 86 ARG A C 1
ATOM 617 O O . ARG A 1 86 ? 5.282 -7.322 -4.404 1.00 93.62 86 ARG A O 1
ATOM 624 N N . VAL A 1 87 ? 3.541 -8.226 -3.306 1.00 95.81 87 VAL A N 1
ATOM 625 C CA . VAL A 1 87 ? 2.993 -6.991 -2.745 1.00 95.81 87 VAL A CA 1
ATOM 626 C C . VAL A 1 87 ? 3.358 -6.95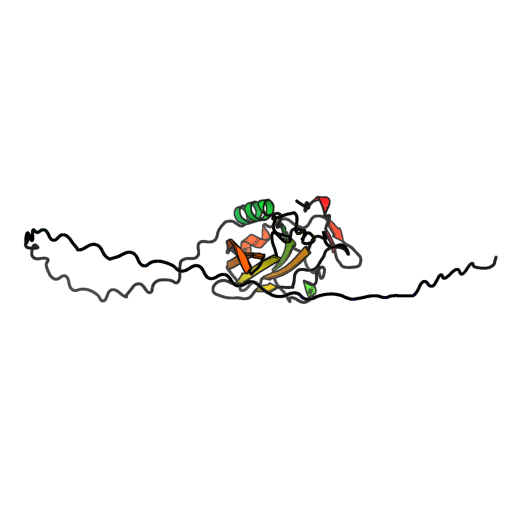3 -1.266 1.00 95.81 87 VAL A C 1
ATOM 628 O O . VAL A 1 87 ? 3.086 -7.904 -0.539 1.00 95.81 87 VAL A O 1
ATOM 631 N N . TYR A 1 88 ? 3.974 -5.867 -0.814 1.00 96.81 88 TYR A N 1
ATOM 632 C CA . TYR A 1 88 ? 4.413 -5.720 0.574 1.00 96.81 88 TYR A CA 1
ATOM 633 C C . TYR A 1 88 ? 3.695 -4.538 1.205 1.00 96.81 88 TYR A C 1
ATOM 635 O O . TYR A 1 88 ? 3.817 -3.421 0.705 1.00 96.81 88 TYR A O 1
ATOM 643 N N . LEU A 1 89 ? 2.954 -4.778 2.287 1.00 97.38 89 LEU A N 1
ATOM 644 C CA . LEU A 1 89 ? 2.359 -3.708 3.082 1.00 97.38 89 LEU A CA 1
ATOM 645 C C . LEU A 1 89 ? 3.258 -3.392 4.267 1.00 97.38 89 LEU A C 1
ATOM 647 O O . LEU A 1 89 ? 3.627 -4.286 5.026 1.00 97.38 89 LEU A O 1
ATOM 651 N N . VAL A 1 90 ? 3.581 -2.116 4.435 1.00 96.94 90 VAL A N 1
ATOM 652 C CA . VAL A 1 90 ? 4.423 -1.632 5.531 1.00 96.94 90 VAL A CA 1
ATOM 653 C C . VAL A 1 90 ? 3.838 -0.364 6.138 1.00 96.94 90 VAL A C 1
ATOM 655 O O . VAL A 1 90 ? 3.182 0.427 5.454 1.00 96.94 90 VAL A O 1
ATOM 658 N N . ILE A 1 91 ? 4.078 -0.163 7.432 1.00 96.06 91 ILE A N 1
ATOM 659 C CA . ILE A 1 91 ? 3.626 1.035 8.151 1.00 96.06 91 ILE A CA 1
ATOM 660 C C . ILE A 1 91 ? 4.610 2.162 7.890 1.00 96.06 91 ILE A C 1
ATOM 662 O O . ILE A 1 91 ? 5.739 2.117 8.369 1.00 96.06 91 ILE A O 1
ATOM 666 N N . ALA A 1 92 ? 4.192 3.197 7.168 1.00 93.62 92 ALA A N 1
ATOM 667 C CA . ALA A 1 92 ? 5.061 4.343 6.943 1.00 93.62 92 ALA A CA 1
ATOM 668 C C . ALA A 1 92 ? 5.463 4.977 8.292 1.00 93.62 92 ALA A C 1
ATOM 670 O O . ALA A 1 92 ? 4.610 5.085 9.183 1.00 93.62 92 ALA A O 1
ATOM 671 N N . PRO A 1 93 ? 6.720 5.435 8.460 1.00 89.88 93 PRO A N 1
ATOM 672 C CA . PRO A 1 93 ? 7.146 6.062 9.701 1.00 89.88 93 PRO A CA 1
ATOM 673 C C . PRO A 1 93 ? 6.231 7.243 10.062 1.00 89.88 93 PRO A C 1
ATOM 675 O O . PRO A 1 93 ? 5.778 7.964 9.159 1.00 89.88 93 PRO A O 1
ATOM 678 N N . PRO A 1 94 ? 5.951 7.473 11.357 1.00 85.25 94 PRO A N 1
ATOM 679 C CA . PRO A 1 94 ? 5.137 8.602 11.786 1.00 85.25 94 PRO A CA 1
ATOM 680 C C . PRO A 1 94 ? 5.655 9.921 11.201 1.00 85.25 94 PRO A C 1
ATOM 682 O O . PRO A 1 94 ? 6.851 10.195 11.229 1.00 85.25 94 PRO A O 1
ATOM 685 N N . GLY A 1 95 ? 4.753 10.729 10.640 1.00 84.88 95 GLY A N 1
ATOM 686 C CA . GLY A 1 95 ? 5.100 12.021 10.037 1.00 84.88 95 GLY A CA 1
ATOM 687 C C . GLY A 1 95 ? 5.824 11.950 8.687 1.00 84.88 95 GLY A C 1
ATOM 688 O O . GLY A 1 95 ? 6.136 13.001 8.133 1.00 84.88 95 GLY A O 1
ATOM 689 N N . SER A 1 96 ? 6.068 10.759 8.126 1.00 88.69 96 SER A N 1
ATOM 690 C CA . SER A 1 96 ? 6.693 10.647 6.807 1.00 88.69 96 SER A CA 1
ATOM 691 C C . SER A 1 96 ? 5.847 11.331 5.731 1.00 88.69 96 SER A C 1
ATOM 693 O O . SER A 1 96 ? 4.621 11.194 5.693 1.00 88.69 96 SER A O 1
ATOM 695 N N . THR A 1 97 ? 6.522 12.046 4.835 1.00 91.94 97 THR A N 1
ATOM 696 C CA . THR A 1 97 ? 5.950 12.665 3.632 1.00 91.94 97 THR A CA 1
ATOM 697 C C . THR A 1 97 ? 6.378 11.950 2.350 1.00 91.94 97 THR A C 1
ATOM 699 O O . THR A 1 97 ? 5.866 12.274 1.276 1.00 91.94 97 THR A O 1
ATOM 702 N N . ALA A 1 98 ? 7.265 10.953 2.460 1.00 91.94 98 ALA A N 1
ATOM 703 C CA . ALA A 1 98 ? 7.813 10.216 1.329 1.00 91.94 98 ALA A CA 1
ATOM 704 C C . ALA A 1 98 ? 6.713 9.514 0.518 1.00 91.94 98 ALA A C 1
ATOM 706 O O . ALA A 1 98 ? 5.648 9.149 1.030 1.00 91.94 98 ALA A O 1
ATOM 707 N N . PHE A 1 99 ? 6.974 9.343 -0.779 1.00 92.56 99 PHE A N 1
ATOM 708 C CA . PHE A 1 99 ? 6.048 8.712 -1.727 1.00 92.56 99 PHE A CA 1
ATOM 709 C C . PHE A 1 99 ? 4.655 9.376 -1.751 1.00 92.56 99 PHE A C 1
ATOM 711 O O . PHE A 1 99 ? 3.630 8.710 -1.904 1.00 92.56 99 PHE A O 1
ATOM 718 N N . GLY A 1 100 ? 4.608 10.697 -1.542 1.00 91.88 100 GLY A N 1
ATOM 719 C CA . GLY A 1 100 ? 3.390 11.508 -1.632 1.00 91.88 100 GLY A CA 1
ATOM 720 C C . GLY A 1 100 ? 2.398 11.329 -0.479 1.00 91.88 100 GLY A C 1
ATOM 721 O O . GLY A 1 100 ? 1.339 11.953 -0.491 1.00 91.88 100 GLY A O 1
ATOM 722 N N . ILE A 1 101 ? 2.718 10.526 0.544 1.00 94.25 101 ILE A N 1
ATOM 723 C CA . ILE A 1 101 ? 1.779 10.233 1.638 1.00 94.25 101 ILE A CA 1
ATOM 724 C C . ILE A 1 101 ? 1.458 11.466 2.497 1.00 94.25 101 ILE A C 1
ATOM 726 O O . ILE A 1 101 ? 0.406 11.526 3.133 1.00 94.25 101 ILE A O 1
ATOM 730 N N . GLY A 1 102 ? 2.334 12.478 2.499 1.00 92.31 102 GLY A N 1
ATOM 731 C CA . GLY A 1 102 ? 2.112 13.744 3.205 1.00 92.31 102 GLY A CA 1
ATOM 732 C C . GLY A 1 102 ? 0.873 14.505 2.717 1.00 92.31 102 GLY A C 1
ATOM 733 O O . GLY A 1 102 ? 0.198 15.143 3.519 1.00 92.31 102 GLY A O 1
ATOM 734 N N . ALA A 1 103 ? 0.528 14.375 1.433 1.00 94.06 103 ALA A N 1
ATOM 735 C CA . ALA A 1 103 ? -0.618 15.052 0.825 1.00 94.06 103 ALA A CA 1
ATOM 736 C C . ALA A 1 103 ? -1.960 14.329 1.053 1.00 94.06 103 ALA A C 1
ATOM 738 O O . ALA A 1 103 ? -3.011 14.878 0.738 1.00 94.06 103 ALA A O 1
ATOM 739 N N . LEU A 1 104 ? -1.946 13.110 1.608 1.00 95.38 104 LEU A N 1
ATOM 740 C CA . LEU A 1 104 ? -3.139 12.266 1.774 1.00 95.38 104 LEU A CA 1
ATOM 741 C C . LEU A 1 104 ? -3.888 12.499 3.101 1.00 95.38 104 LEU A C 1
ATOM 743 O O . LEU A 1 104 ? -4.807 11.753 3.439 1.00 95.38 104 LEU A O 1
ATOM 747 N N . GLY A 1 105 ? -3.503 13.523 3.865 1.00 92.38 105 GLY A N 1
ATOM 748 C CA . GLY A 1 105 ? -4.137 13.875 5.135 1.00 92.38 105 GLY A CA 1
ATOM 749 C C . GLY A 1 105 ? -3.543 13.141 6.338 1.00 92.38 105 GLY A C 1
ATOM 750 O O . GLY A 1 105 ? -2.358 12.802 6.352 1.00 92.38 105 GLY A O 1
ATOM 751 N N . GLN A 1 106 ? -4.359 12.958 7.379 1.00 92.69 106 GLN A N 1
ATOM 752 C CA . GLN A 1 106 ? -3.962 12.372 8.663 1.00 92.69 106 GLN A CA 1
ATOM 753 C C . GLN A 1 106 ? -4.637 11.025 8.903 1.00 92.69 106 GLN A C 1
ATOM 755 O O . GLN A 1 106 ? -5.728 10.766 8.407 1.00 92.69 106 GLN A O 1
ATOM 760 N N . GLY A 1 107 ? -3.988 10.182 9.700 1.00 93.56 107 GLY A N 1
ATOM 761 C CA . GLY A 1 107 ? -4.464 8.843 10.019 1.00 93.56 107 GLY A CA 1
ATOM 762 C C . GLY A 1 107 ? -3.331 7.832 9.981 1.00 93.56 107 GLY A C 1
ATOM 763 O O . GLY A 1 107 ? -2.150 8.179 10.082 1.00 93.56 107 GLY A O 1
ATOM 764 N N . ARG A 1 108 ? -3.695 6.563 9.825 1.00 95.44 108 ARG A N 1
ATOM 765 C CA . ARG A 1 108 ? -2.728 5.475 9.724 1.00 95.44 108 ARG A CA 1
ATOM 766 C C . ARG A 1 108 ? -2.121 5.442 8.334 1.00 95.44 108 ARG A C 1
ATOM 768 O O . ARG A 1 108 ? -2.831 5.260 7.349 1.00 95.44 108 ARG A O 1
ATOM 775 N N . ARG A 1 109 ? -0.805 5.611 8.275 1.00 96.19 109 ARG A N 1
ATOM 776 C CA . ARG A 1 109 ? -0.036 5.746 7.039 1.00 96.19 109 ARG A CA 1
ATOM 777 C C . ARG A 1 109 ? 0.530 4.392 6.625 1.00 96.19 109 ARG A C 1
ATOM 779 O O . ARG A 1 109 ? 1.259 3.765 7.389 1.00 96.19 109 ARG A O 1
ATOM 786 N N . ILE A 1 110 ? 0.191 3.945 5.423 1.00 97.38 110 ILE A N 1
ATOM 787 C CA . ILE A 1 110 ? 0.587 2.638 4.893 1.00 97.38 110 ILE A CA 1
ATOM 788 C C . ILE A 1 110 ? 1.215 2.844 3.521 1.00 97.38 110 ILE A C 1
ATOM 790 O O . ILE A 1 110 ? 0.699 3.605 2.700 1.00 97.38 110 ILE A O 1
ATOM 794 N N . TRP A 1 111 ? 2.304 2.133 3.258 1.00 97.69 111 TRP A N 1
ATOM 795 C CA . TRP A 1 111 ? 2.851 1.986 1.917 1.00 97.69 111 TRP A CA 1
ATOM 796 C C . TRP A 1 111 ? 2.627 0.565 1.422 1.00 97.69 111 TRP A C 1
ATOM 798 O O . TRP A 1 111 ? 2.872 -0.403 2.142 1.00 97.69 111 TRP A O 1
ATOM 808 N N . ALA A 1 112 ? 2.191 0.448 0.174 1.00 97.44 112 ALA A N 1
ATOM 809 C CA . ALA A 1 112 ? 2.216 -0.796 -0.571 1.00 97.44 112 ALA A CA 1
ATOM 810 C C . ALA A 1 112 ? 3.370 -0.748 -1.571 1.00 97.44 112 ALA A C 1
ATOM 812 O O . ALA A 1 112 ? 3.328 0.028 -2.529 1.00 97.44 112 ALA A O 1
ATOM 813 N N . VAL A 1 113 ? 4.390 -1.581 -1.368 1.00 95.88 113 VAL A N 1
ATOM 814 C CA . VAL A 1 113 ? 5.438 -1.810 -2.366 1.00 95.88 113 VAL A CA 1
ATOM 815 C C . VAL A 1 113 ? 4.916 -2.852 -3.346 1.00 95.88 113 VAL A C 1
ATOM 817 O O . VAL A 1 113 ? 4.658 -3.999 -2.980 1.00 95.88 113 VAL A O 1
ATOM 820 N N . LEU A 1 114 ? 4.713 -2.430 -4.587 1.00 94.81 114 LEU A N 1
ATOM 821 C CA . LEU A 1 114 ? 4.153 -3.234 -5.663 1.00 94.81 114 LEU A CA 1
ATOM 822 C C . LEU A 1 114 ? 5.265 -3.883 -6.492 1.00 94.81 114 LEU A C 1
ATOM 824 O O . LEU A 1 114 ? 6.363 -3.318 -6.613 1.00 94.81 114 LEU A O 1
ATOM 828 N N . PRO A 1 115 ? 4.980 -5.030 -7.135 1.00 91.56 115 PRO A N 1
ATOM 829 C CA . PRO A 1 115 ? 5.917 -5.622 -8.064 1.00 91.56 115 PRO A CA 1
ATOM 830 C C . PRO A 1 115 ? 6.204 -4.685 -9.245 1.00 91.56 115 PRO A C 1
ATOM 832 O O . PRO A 1 115 ? 5.403 -3.813 -9.612 1.00 91.56 115 PRO A O 1
ATOM 835 N N . SER A 1 116 ? 7.372 -4.885 -9.847 1.00 88.06 116 SER A N 1
ATOM 836 C CA . SER A 1 116 ? 7.783 -4.186 -11.052 1.00 88.06 116 SER A CA 1
ATOM 837 C C . SER A 1 116 ? 6.952 -4.662 -12.230 1.00 88.06 116 SER A C 1
ATOM 839 O O . SER A 1 116 ? 6.548 -5.826 -12.309 1.00 88.06 116 SER A O 1
ATOM 841 N N . CYS A 1 117 ? 6.700 -3.731 -13.136 1.00 84.81 117 CYS A N 1
ATOM 842 C CA . CYS A 1 117 ? 6.225 -4.058 -14.464 1.00 84.81 117 CYS A CA 1
ATOM 843 C C . CYS A 1 117 ? 7.426 -4.390 -15.342 1.00 84.81 117 CYS A C 1
ATOM 845 O O . CYS A 1 117 ? 8.513 -3.882 -15.107 1.00 84.81 117 CYS A O 1
ATOM 847 N N . ARG A 1 118 ? 7.232 -5.232 -16.346 1.00 79.44 118 ARG A N 1
ATOM 848 C CA . ARG A 1 118 ? 8.174 -5.417 -17.447 1.00 79.44 118 ARG A CA 1
ATOM 849 C C . ARG A 1 118 ? 7.660 -4.699 -18.680 1.00 79.44 118 ARG A C 1
ATOM 851 O O . ARG A 1 118 ? 6.456 -4.483 -18.826 1.00 79.44 118 ARG A O 1
ATOM 858 N N . THR A 1 119 ? 8.564 -4.420 -19.603 1.00 78.25 119 THR A N 1
ATOM 859 C CA . THR A 1 119 ? 8.184 -4.025 -20.958 1.00 78.25 119 THR A CA 1
ATOM 860 C C . THR A 1 119 ? 7.376 -5.143 -21.615 1.00 78.25 119 THR A C 1
ATOM 862 O O . THR A 1 119 ? 7.694 -6.326 -21.464 1.00 78.25 119 THR A O 1
ATOM 865 N N . THR A 1 120 ? 6.323 -4.775 -22.342 1.00 77.94 120 THR A N 1
ATOM 866 C CA . THR A 1 120 ? 5.565 -5.719 -23.166 1.00 77.94 120 THR A CA 1
ATOM 867 C C . THR A 1 120 ? 6.495 -6.346 -24.201 1.00 77.94 120 THR A C 1
ATOM 869 O O . THR A 1 120 ? 7.161 -5.628 -24.945 1.00 77.94 120 THR A O 1
ATOM 872 N N . ASN A 1 121 ? 6.536 -7.676 -24.244 1.00 79.06 121 ASN A N 1
ATOM 873 C CA . ASN A 1 121 ? 7.299 -8.440 -25.221 1.00 79.06 121 ASN A CA 1
ATOM 874 C C . ASN A 1 121 ? 6.320 -9.324 -26.013 1.00 79.06 121 ASN A C 1
ATOM 876 O O . ASN A 1 121 ? 5.620 -10.112 -25.379 1.00 79.06 121 ASN A O 1
ATOM 880 N N . PRO A 1 122 ? 6.242 -9.201 -27.351 1.00 81.62 122 PRO A N 1
ATOM 881 C CA . PRO A 1 122 ? 5.347 -10.023 -28.167 1.00 81.62 122 PRO A CA 1
ATOM 882 C C . PRO A 1 122 ? 5.684 -11.522 -28.136 1.00 81.62 122 PRO A C 1
ATOM 884 O O . PRO A 1 122 ? 4.801 -12.326 -28.405 1.00 81.62 122 PRO A O 1
ATOM 887 N N . ASP A 1 123 ? 6.917 -11.892 -27.774 1.00 86.75 123 ASP A N 1
ATOM 888 C CA . ASP A 1 123 ? 7.367 -13.289 -27.692 1.00 86.75 123 ASP A CA 1
ATOM 889 C C . ASP A 1 123 ? 7.201 -13.900 -26.282 1.00 86.75 123 ASP A C 1
ATOM 891 O O . ASP A 1 123 ? 7.604 -15.038 -26.039 1.00 86.75 123 ASP A O 1
ATOM 895 N N . ASP A 1 124 ? 6.654 -13.148 -25.318 1.00 80.88 124 ASP A N 1
ATOM 896 C CA . ASP A 1 124 ? 6.449 -13.606 -23.941 1.00 80.88 124 ASP A CA 1
ATOM 897 C C . ASP A 1 124 ? 5.015 -13.321 -23.470 1.00 80.88 124 ASP A C 1
ATOM 899 O O . ASP A 1 124 ? 4.677 -12.206 -23.067 1.00 80.88 124 ASP A O 1
ATOM 903 N N . ASP A 1 125 ? 4.203 -14.377 -23.426 1.00 78.38 125 ASP A N 1
ATOM 904 C CA . ASP A 1 125 ? 2.777 -14.326 -23.078 1.00 78.38 125 ASP A CA 1
ATOM 905 C C . ASP A 1 125 ? 2.474 -13.955 -21.614 1.00 78.38 125 ASP A C 1
ATOM 907 O O . ASP A 1 125 ? 1.308 -13.805 -21.238 1.00 78.38 125 ASP A O 1
ATOM 911 N N . ARG A 1 126 ? 3.476 -13.841 -20.729 1.00 79.50 126 ARG A N 1
ATOM 912 C CA . ARG A 1 126 ? 3.196 -13.487 -19.323 1.00 79.50 126 ARG A CA 1
ATOM 913 C C . ARG A 1 126 ? 2.695 -12.033 -19.217 1.00 79.50 126 ARG A C 1
ATOM 915 O O . ARG A 1 126 ? 2.953 -11.164 -20.051 1.00 79.50 126 ARG A O 1
ATOM 922 N N . GLU A 1 127 ? 1.987 -11.726 -18.139 1.00 77.12 127 GLU A N 1
ATOM 923 C CA . GLU A 1 127 ? 1.457 -10.374 -17.931 1.00 77.12 127 GLU A CA 1
ATOM 924 C C . GLU A 1 127 ? 2.597 -9.361 -17.686 1.00 77.12 127 GLU A C 1
ATOM 926 O O . GLU A 1 127 ? 3.442 -9.604 -16.817 1.00 77.12 127 GLU A O 1
ATOM 931 N N . PRO A 1 128 ? 2.643 -8.218 -18.408 1.00 81.00 128 PRO A N 1
ATOM 932 C CA . PRO A 1 128 ? 3.673 -7.200 -18.209 1.00 81.00 128 PRO A CA 1
ATOM 933 C C . PRO A 1 128 ? 3.666 -6.595 -16.800 1.00 81.00 128 PRO A C 1
ATOM 935 O O . PRO A 1 128 ? 4.711 -6.391 -16.193 1.00 81.00 128 PRO A O 1
ATOM 938 N N . CYS A 1 129 ? 2.484 -6.365 -16.239 1.00 84.88 129 CYS A N 1
ATOM 939 C CA . CYS A 1 129 ? 2.309 -5.932 -14.860 1.00 84.88 129 CYS A CA 1
ATOM 940 C C . CYS A 1 129 ? 1.464 -6.988 -14.141 1.00 84.88 129 CYS A C 1
ATOM 942 O O . CYS A 1 129 ? 0.266 -7.074 -14.396 1.00 84.88 129 CYS A O 1
ATOM 944 N N . PRO A 1 130 ? 2.031 -7.822 -13.252 1.00 85.19 130 PRO A N 1
ATOM 945 C CA . PRO A 1 130 ? 1.222 -8.803 -12.529 1.00 85.19 130 PRO A CA 1
ATOM 946 C C . PRO A 1 130 ? 0.254 -8.123 -11.547 1.00 85.19 130 PRO A C 1
ATOM 948 O O . PRO A 1 130 ? -0.833 -8.630 -11.287 1.00 85.19 130 PRO A O 1
ATOM 951 N N . VAL A 1 131 ? 0.615 -6.962 -11.007 1.00 92.44 131 VAL A N 1
ATOM 952 C CA . VAL A 1 131 ? -0.260 -6.141 -10.163 1.00 92.44 131 VAL A CA 1
ATOM 953 C C . VAL A 1 131 ? -0.166 -4.718 -10.673 1.00 92.44 131 VAL A C 1
ATOM 955 O O . VAL A 1 131 ? 0.934 -4.184 -10.748 1.00 92.44 131 VAL A O 1
ATOM 958 N N . ASP A 1 132 ? -1.290 -4.097 -10.997 1.00 91.19 132 ASP A N 1
ATOM 959 C CA . ASP A 1 132 ? -1.341 -2.715 -11.467 1.00 91.19 132 ASP A CA 1
ATOM 960 C C . ASP A 1 132 ? -1.366 -1.756 -10.287 1.00 91.19 132 ASP A C 1
ATOM 962 O O . ASP A 1 132 ? -0.535 -0.850 -10.205 1.00 91.19 132 ASP A O 1
ATOM 966 N N . ARG A 1 133 ? -2.299 -1.982 -9.359 1.00 94.56 133 ARG A N 1
ATOM 967 C CA . ARG A 1 133 ? -2.490 -1.169 -8.159 1.00 94.56 133 ARG A CA 1
ATOM 968 C C . ARG A 1 133 ? -3.133 -1.969 -7.037 1.00 94.56 133 ARG A C 1
ATOM 970 O O . ARG A 1 133 ? -3.702 -3.042 -7.246 1.00 94.56 133 ARG A O 1
ATOM 977 N N . LEU A 1 134 ? -3.070 -1.397 -5.848 1.00 97.25 134 LEU A N 1
ATOM 978 C CA . LEU A 1 134 ? -3.828 -1.831 -4.693 1.00 97.25 134 LEU A CA 1
ATOM 979 C C . LEU A 1 134 ? -4.948 -0.815 -4.438 1.00 97.25 134 LEU A C 1
ATOM 981 O O . LEU A 1 134 ? -4.741 0.390 -4.593 1.00 97.25 134 LEU A O 1
ATOM 985 N N . THR A 1 135 ? -6.131 -1.277 -4.044 1.00 97.56 135 THR A N 1
ATOM 986 C CA . THR A 1 135 ? -7.159 -0.397 -3.474 1.00 97.56 135 THR A CA 1
ATOM 987 C C . THR A 1 135 ? -7.394 -0.764 -2.021 1.00 97.56 135 THR A C 1
ATOM 989 O O . THR A 1 135 ? -7.423 -1.944 -1.664 1.00 97.56 135 THR A O 1
ATOM 992 N N . LEU A 1 136 ? -7.517 0.263 -1.182 1.00 97.62 136 LEU A N 1
ATOM 993 C CA . LEU A 1 136 ? -8.008 0.154 0.182 1.00 97.62 136 LEU A CA 1
ATOM 994 C C . LEU 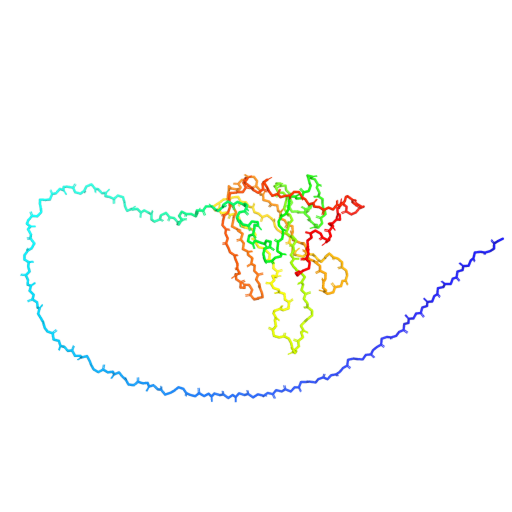A 1 136 ? -9.254 1.028 0.273 1.00 97.62 136 LEU A C 1
ATOM 996 O O . LEU A 1 136 ? -9.204 2.210 -0.056 1.00 97.62 136 LEU A O 1
ATOM 1000 N N . GLU A 1 137 ? -10.353 0.441 0.718 1.00 97.50 137 GLU A N 1
ATOM 1001 C CA . GLU A 1 137 ? -11.651 1.100 0.828 1.00 97.50 137 GLU A CA 1
ATOM 1002 C C . GLU A 1 137 ? -12.184 0.899 2.243 1.00 97.50 137 GLU A C 1
ATOM 1004 O O . GLU A 1 137 ? -12.136 -0.212 2.775 1.00 97.50 137 GLU A O 1
ATOM 1009 N N . ALA A 1 138 ? -12.697 1.958 2.866 1.00 96.38 138 ALA A N 1
ATOM 1010 C CA . ALA A 1 138 ? -13.368 1.826 4.149 1.00 96.38 138 ALA A CA 1
ATOM 1011 C C . ALA A 1 138 ? -14.669 1.027 3.975 1.00 96.38 138 ALA A C 1
ATOM 1013 O O . ALA A 1 138 ? -15.438 1.254 3.041 1.00 96.38 138 ALA A O 1
ATOM 1014 N N . VAL A 1 139 ? -14.918 0.080 4.877 1.00 94.62 139 VAL A N 1
ATOM 1015 C CA . VAL A 1 139 ? -16.148 -0.717 4.881 1.00 94.62 139 VAL A CA 1
ATOM 1016 C C . VAL A 1 139 ? -17.112 -0.102 5.890 1.00 94.62 139 VAL A C 1
ATOM 1018 O O . VAL A 1 139 ? -16.733 0.161 7.031 1.00 94.62 139 VAL A O 1
ATOM 1021 N N . ILE A 1 140 ? -18.366 0.103 5.474 1.00 86.25 140 ILE A N 1
ATOM 1022 C CA . ILE A 1 140 ? -19.472 0.696 6.252 1.00 86.25 140 ILE A CA 1
ATOM 1023 C C . ILE A 1 140 ? -19.314 2.202 6.514 1.00 86.25 140 ILE A C 1
ATOM 1025 O O . ILE A 1 140 ? -20.234 2.958 6.210 1.00 86.25 140 ILE A O 1
ATOM 1029 N N . ARG A 1 141 ? -18.190 2.656 7.082 1.00 91.81 141 ARG A N 1
ATOM 1030 C CA . ARG A 1 141 ? -17.972 4.067 7.449 1.00 91.81 141 ARG A CA 1
ATOM 1031 C C . ARG A 1 141 ? -16.500 4.465 7.435 1.00 91.81 141 ARG A C 1
ATOM 1033 O O . ARG A 1 141 ? -15.625 3.607 7.479 1.00 91.81 141 ARG A O 1
ATOM 1040 N N . GLY A 1 142 ? -16.262 5.771 7.519 1.00 93.31 142 GLY A N 1
ATOM 1041 C CA . GLY A 1 142 ? -14.927 6.359 7.483 1.00 93.31 142 GLY A CA 1
ATOM 1042 C C . GLY A 1 142 ? -14.411 6.475 6.056 1.00 93.31 142 GLY A C 1
ATOM 1043 O O . GLY A 1 142 ? -15.169 6.312 5.100 1.00 93.31 142 GLY A O 1
ATOM 1044 N N . ASN A 1 143 ? -13.127 6.782 5.915 1.00 96.25 143 ASN A N 1
ATOM 1045 C CA . ASN A 1 143 ? -12.530 7.040 4.615 1.00 96.25 143 ASN A CA 1
ATOM 1046 C C . ASN A 1 143 ? -11.079 6.536 4.546 1.00 96.25 143 ASN A C 1
ATOM 1048 O O . ASN A 1 143 ? -10.384 6.403 5.559 1.00 96.25 143 ASN A O 1
ATOM 1052 N N . VAL A 1 144 ? -10.644 6.219 3.328 1.00 97.56 144 VAL A N 1
ATOM 1053 C CA . VAL A 1 144 ? -9.259 5.876 3.010 1.00 97.56 144 VAL A CA 1
ATOM 1054 C C . VAL A 1 144 ? -8.813 6.756 1.856 1.00 97.56 144 VAL A C 1
ATOM 1056 O O . VAL A 1 144 ? -9.321 6.646 0.743 1.00 97.56 144 VAL A O 1
ATOM 1059 N N . ASN A 1 145 ? -7.816 7.595 2.109 1.00 97.62 145 ASN A N 1
ATOM 1060 C CA . ASN A 1 145 ? -7.178 8.379 1.063 1.00 97.62 145 ASN A CA 1
ATOM 1061 C C . ASN A 1 145 ? -6.055 7.553 0.442 1.00 97.62 145 ASN A C 1
ATOM 1063 O O . ASN A 1 145 ? -5.282 6.905 1.149 1.00 97.62 145 ASN A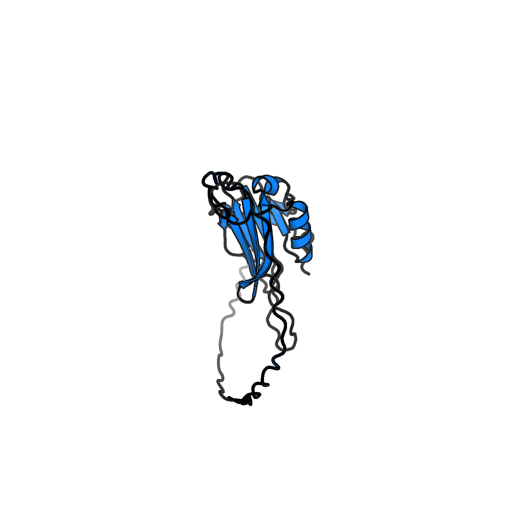 O 1
ATOM 1067 N N . SER A 1 146 ? -5.944 7.579 -0.883 1.00 97.31 146 SER A N 1
ATOM 1068 C CA . SER A 1 146 ? -4.920 6.829 -1.607 1.00 97.31 146 SER A CA 1
ATOM 1069 C C . SER A 1 146 ? -4.220 7.703 -2.637 1.00 97.31 146 SER A C 1
ATOM 1071 O O . SER A 1 146 ? -4.822 8.588 -3.240 1.00 97.31 146 SER A O 1
ATOM 1073 N N . GLY A 1 147 ? -2.926 7.459 -2.816 1.00 94.94 147 GLY A N 1
ATOM 1074 C CA . GLY A 1 147 ? -2.139 8.012 -3.909 1.00 94.94 147 GLY A CA 1
ATOM 1075 C C . GLY A 1 147 ? -2.111 7.062 -5.102 1.00 94.94 147 GLY A C 1
ATOM 1076 O O . GLY A 1 147 ? -2.426 5.873 -4.994 1.00 94.94 147 GLY A O 1
ATOM 1077 N N . THR A 1 148 ? -1.678 7.574 -6.249 1.00 91.81 148 THR A N 1
ATOM 1078 C CA . THR A 1 148 ? -1.337 6.737 -7.401 1.00 91.81 148 THR A CA 1
ATOM 1079 C C . THR A 1 148 ? -0.010 6.009 -7.163 1.00 91.81 148 THR A C 1
ATOM 1081 O O . THR A 1 148 ? 0.884 6.567 -6.517 1.00 91.81 148 THR A O 1
ATOM 1084 N N . PRO A 1 149 ? 0.174 4.789 -7.699 1.00 92.62 149 PRO A N 1
ATOM 1085 C CA . PRO A 1 149 ? 1.477 4.135 -7.683 1.00 92.62 149 PRO A CA 1
ATOM 1086 C C . PRO A 1 149 ? 2.561 5.018 -8.317 1.00 92.62 149 PRO A C 1
ATOM 1088 O O . PRO A 1 149 ? 2.388 5.518 -9.425 1.00 92.62 149 PRO A O 1
ATOM 1091 N N . THR A 1 150 ? 3.685 5.185 -7.625 1.00 90.00 150 THR A N 1
ATOM 1092 C CA . THR A 1 150 ? 4.849 5.968 -8.067 1.00 90.00 150 THR A CA 1
ATOM 1093 C C . THR A 1 150 ? 6.050 5.048 -8.244 1.00 90.00 150 THR A C 1
ATOM 1095 O O . THR A 1 150 ? 6.279 4.186 -7.398 1.00 90.00 150 THR A O 1
ATOM 1098 N N . PHE A 1 151 ? 6.828 5.206 -9.316 1.00 88.06 151 PHE A N 1
ATOM 1099 C CA . PHE A 1 151 ? 8.022 4.390 -9.552 1.00 88.06 151 PHE A CA 1
ATOM 1100 C C . PHE A 1 151 ? 9.158 4.724 -8.572 1.00 88.06 151 PHE A C 1
ATOM 1102 O O . PHE A 1 151 ? 9.457 5.884 -8.302 1.00 88.06 151 PHE A O 1
ATOM 1109 N N . LEU A 1 152 ? 9.808 3.682 -8.061 1.00 84.06 152 LEU A N 1
ATOM 1110 C CA . LEU A 1 152 ? 11.026 3.728 -7.268 1.00 84.06 152 LEU A CA 1
ATOM 1111 C C . LEU A 1 152 ? 12.221 3.532 -8.209 1.00 84.06 152 LEU A C 1
ATOM 1113 O O . LEU A 1 152 ? 12.679 2.409 -8.431 1.00 84.06 152 LEU A O 1
ATOM 1117 N N . GLY A 1 153 ? 12.686 4.634 -8.793 1.00 70.06 153 GLY A N 1
ATOM 1118 C CA . GLY A 1 153 ? 13.774 4.657 -9.774 1.00 70.06 153 GLY A CA 1
ATOM 1119 C C . GLY A 1 153 ? 13.312 5.054 -11.180 1.00 70.06 153 GLY A C 1
ATOM 1120 O O . GLY A 1 153 ? 12.123 5.200 -11.442 1.00 70.06 153 GLY A O 1
ATOM 1121 N N . GLY A 1 154 ? 14.275 5.257 -12.083 1.00 60.38 154 GLY A N 1
ATOM 1122 C CA . GLY A 1 154 ? 14.048 5.805 -13.430 1.00 60.38 154 GLY A CA 1
ATOM 1123 C C . GLY A 1 154 ? 13.989 4.781 -14.570 1.00 60.38 154 GLY A C 1
ATOM 1124 O O . GLY A 1 154 ? 14.161 5.164 -15.721 1.00 60.38 154 GLY A O 1
ATOM 1125 N N . VAL A 1 155 ? 13.810 3.489 -14.281 1.00 61.44 155 VAL A N 1
ATOM 1126 C CA . VAL A 1 155 ? 13.821 2.413 -15.295 1.00 61.44 155 VAL A CA 1
ATOM 1127 C C . VAL A 1 155 ? 12.477 1.686 -15.363 1.00 61.44 155 VAL A C 1
ATOM 1129 O O . VAL A 1 155 ? 11.750 1.644 -14.377 1.00 61.44 155 VAL A O 1
ATOM 1132 N N . ALA A 1 156 ? 12.140 1.094 -16.513 1.00 55.38 156 ALA A N 1
ATOM 1133 C CA . ALA A 1 156 ? 10.841 0.445 -16.744 1.00 55.38 156 ALA A CA 1
ATOM 1134 C C . ALA A 1 156 ? 10.553 -0.729 -15.783 1.00 55.38 156 ALA A C 1
ATOM 1136 O O . ALA A 1 156 ? 9.404 -0.937 -15.402 1.00 55.38 156 ALA A O 1
ATOM 1137 N N . ASP A 1 157 ? 11.598 -1.429 -15.327 1.00 62.22 157 ASP A N 1
ATOM 1138 C CA . ASP A 1 157 ? 11.512 -2.499 -14.324 1.00 62.22 157 ASP A CA 1
ATOM 1139 C C . ASP A 1 157 ? 11.569 -1.988 -12.871 1.00 62.22 157 ASP A C 1
ATOM 1141 O O . ASP A 1 157 ? 11.766 -2.769 -11.932 1.00 62.22 157 ASP A O 1
ATOM 1145 N N . ALA A 1 158 ? 11.416 -0.679 -12.657 1.00 76.06 158 ALA A N 1
ATOM 1146 C CA . ALA A 1 158 ? 11.419 -0.096 -11.326 1.00 76.06 158 ALA A CA 1
ATOM 1147 C C . ALA A 1 158 ? 10.254 -0.632 -10.484 1.00 76.06 158 ALA A C 1
ATOM 1149 O O . ALA A 1 158 ? 9.134 -0.870 -10.953 1.00 76.06 158 ALA A O 1
ATOM 1150 N N . ARG A 1 159 ? 10.528 -0.801 -9.187 1.00 87.75 159 ARG A N 1
ATOM 1151 C CA . ARG A 1 159 ? 9.483 -1.019 -8.185 1.00 87.75 159 ARG A CA 1
ATOM 1152 C C . ARG A 1 159 ? 8.505 0.142 -8.189 1.00 87.75 159 ARG A C 1
ATOM 1154 O O . ARG A 1 159 ? 8.830 1.222 -8.662 1.00 87.75 159 ARG A O 1
ATOM 1161 N N . ARG A 1 160 ? 7.310 -0.065 -7.647 1.00 92.31 160 ARG A N 1
ATOM 1162 C CA . ARG A 1 160 ? 6.353 1.025 -7.444 1.00 92.31 160 ARG A CA 1
ATOM 1163 C C . ARG A 1 160 ? 5.899 1.053 -5.999 1.00 92.31 160 ARG A C 1
ATOM 1165 O O . ARG A 1 160 ? 5.812 0.005 -5.368 1.00 92.31 160 ARG A O 1
ATOM 1172 N N . VAL A 1 161 ? 5.598 2.237 -5.489 1.00 94.94 161 VAL A N 1
ATOM 1173 C CA . VAL A 1 161 ? 4.994 2.426 -4.170 1.00 94.94 161 VAL A CA 1
ATOM 1174 C C . VAL A 1 161 ? 3.683 3.152 -4.319 1.00 94.94 161 VAL A C 1
ATOM 1176 O O . VAL A 1 161 ? 3.594 4.149 -5.029 1.00 94.94 161 VAL A O 1
ATOM 1179 N N . GLN A 1 162 ? 2.670 2.649 -3.632 1.00 96.81 162 GLN A N 1
ATOM 1180 C CA . GLN A 1 162 ? 1.388 3.308 -3.496 1.00 96.81 162 GLN A CA 1
ATOM 1181 C C . GLN A 1 162 ? 1.144 3.642 -2.027 1.00 96.81 162 GLN A C 1
ATOM 1183 O O . GLN A 1 162 ? 1.335 2.800 -1.149 1.00 96.81 162 GLN A O 1
ATOM 1188 N N . SER A 1 163 ? 0.737 4.879 -1.770 1.00 97.62 163 SER A N 1
ATOM 1189 C CA . SER A 1 163 ? 0.534 5.404 -0.421 1.00 97.62 163 SER A CA 1
ATOM 1190 C C . SER A 1 163 ? -0.941 5.404 -0.048 1.00 97.62 163 SER A C 1
ATOM 1192 O O . SER A 1 163 ? -1.788 5.734 -0.876 1.00 97.62 163 SER A O 1
ATOM 1194 N N . PHE A 1 164 ? -1.233 5.082 1.210 1.00 98.06 164 PHE A N 1
ATOM 1195 C CA . PHE A 1 164 ? -2.580 5.085 1.773 1.00 98.06 164 PHE A CA 1
ATOM 1196 C C . PHE A 1 164 ? -2.591 5.764 3.140 1.00 98.06 164 PHE A C 1
ATOM 1198 O O . PHE A 1 164 ? -1.669 5.592 3.941 1.00 98.06 164 PHE A O 1
ATOM 1205 N N . VAL A 1 165 ? -3.664 6.495 3.421 1.00 97.75 165 VAL A N 1
ATOM 1206 C CA . VAL A 1 165 ? -3.993 7.010 4.748 1.00 97.75 165 VAL A CA 1
ATOM 1207 C C . VAL A 1 165 ? -5.378 6.502 5.118 1.00 97.75 165 VAL A C 1
ATOM 1209 O O . VAL A 1 165 ? -6.366 6.868 4.487 1.00 97.75 165 VAL A O 1
ATOM 1212 N N . VAL A 1 166 ? -5.437 5.640 6.129 1.00 97.19 166 VAL A N 1
ATOM 1213 C CA . VAL A 1 166 ? -6.690 5.118 6.686 1.00 97.19 166 VAL A CA 1
ATOM 1214 C C . VAL A 1 166 ? -7.100 6.011 7.850 1.00 97.19 166 VAL A C 1
ATOM 1216 O O . VAL A 1 166 ? -6.353 6.147 8.826 1.00 97.19 166 VAL A O 1
ATOM 1219 N N . GLU A 1 167 ? -8.269 6.639 7.748 1.00 95.62 167 GLU A N 1
ATOM 1220 C CA . GLU A 1 167 ? -8.796 7.470 8.827 1.00 95.62 167 GLU A CA 1
ATOM 1221 C C . GLU A 1 167 ? -9.180 6.621 10.042 1.00 95.62 167 GLU A C 1
ATOM 1223 O O . GLU A 1 167 ? -9.652 5.493 9.919 1.00 95.62 167 GLU A O 1
ATOM 1228 N N . GLN A 1 168 ? -9.037 7.192 11.239 1.00 93.25 168 GLN A N 1
ATOM 1229 C CA . GLN A 1 168 ? -9.341 6.501 12.498 1.00 93.25 168 GLN A CA 1
ATOM 1230 C C . GLN A 1 168 ? -10.826 6.111 12.635 1.00 93.25 168 GLN A C 1
ATOM 1232 O O . GLN A 1 168 ? -11.178 5.231 13.414 1.00 93.25 168 GLN A O 1
ATOM 1237 N N . SER A 1 169 ? -11.707 6.762 11.874 1.00 94.44 169 SER A N 1
ATOM 1238 C CA . SER A 1 169 ? -13.144 6.489 11.848 1.00 94.44 169 SER A CA 1
ATOM 1239 C C . SER A 1 169 ? -13.507 5.188 11.117 1.00 94.44 169 SER A C 1
ATOM 1241 O O . SER A 1 169 ? -14.616 4.681 11.327 1.00 94.44 169 SER A O 1
ATOM 1243 N N . ALA A 1 170 ? -12.603 4.646 10.288 1.00 95.81 170 ALA A N 1
ATOM 1244 C CA . ALA A 1 170 ? -12.805 3.428 9.511 1.00 95.81 170 ALA A CA 1
ATOM 1245 C C . ALA A 1 170 ? -12.472 2.188 10.360 1.00 95.81 170 ALA A C 1
ATOM 1247 O O . ALA A 1 170 ? -11.298 1.935 10.614 1.00 95.81 170 ALA A O 1
ATOM 1248 N N . PRO A 1 171 ? -13.464 1.387 10.798 1.00 94.75 171 PRO A N 1
ATOM 1249 C CA . PRO A 1 171 ? -13.196 0.213 11.630 1.00 94.75 171 PRO A CA 1
ATOM 1250 C C . PRO A 1 171 ? -12.612 -0.941 10.810 1.00 94.75 171 PRO A C 1
ATOM 1252 O O . PRO A 1 171 ? -11.770 -1.690 11.289 1.00 94.75 171 PRO A O 1
ATOM 1255 N N . ARG A 1 172 ? -13.032 -1.064 9.549 1.00 96.06 172 ARG A N 1
ATOM 1256 C CA . ARG A 1 172 ? -12.639 -2.130 8.630 1.00 96.06 172 ARG A CA 1
ATOM 1257 C C . ARG A 1 172 ? -12.234 -1.536 7.298 1.00 96.06 172 ARG A C 1
ATOM 1259 O O . ARG A 1 172 ? -12.840 -0.567 6.838 1.00 96.06 172 ARG A O 1
ATOM 1266 N N . VAL A 1 173 ? -11.256 -2.164 6.658 1.00 97.25 173 VAL A N 1
ATOM 1267 C CA . VAL A 1 173 ? -10.871 -1.832 5.288 1.00 97.25 173 VAL A CA 1
ATOM 1268 C C . VAL A 1 173 ? -10.937 -3.062 4.401 1.00 97.25 173 VAL A C 1
ATOM 1270 O O . VAL A 1 173 ? -10.481 -4.146 4.769 1.00 97.25 173 VAL A O 1
ATOM 1273 N N . ARG A 1 174 ? -11.506 -2.884 3.214 1.00 97.94 174 ARG A N 1
ATOM 1274 C CA . ARG A 1 174 ? -11.431 -3.835 2.117 1.00 97.94 174 ARG A CA 1
ATOM 1275 C C . ARG A 1 174 ? -10.177 -3.535 1.323 1.00 97.94 174 ARG A C 1
ATOM 1277 O O . ARG A 1 174 ? -9.990 -2.419 0.851 1.00 97.94 174 ARG A O 1
ATOM 1284 N N . LEU A 1 175 ? -9.344 -4.547 1.165 1.00 97.81 175 LEU A N 1
ATOM 1285 C CA . LEU A 1 175 ? -8.158 -4.519 0.337 1.00 97.81 175 LEU A CA 1
ATOM 1286 C C . LEU A 1 175 ? -8.419 -5.321 -0.933 1.00 97.81 175 LEU A C 1
ATOM 1288 O O . LEU A 1 175 ? -8.857 -6.469 -0.853 1.00 97.81 175 LEU A O 1
ATOM 1292 N N . ARG A 1 176 ? -8.104 -4.746 -2.096 1.00 98.19 176 ARG A N 1
ATOM 1293 C CA . ARG A 1 176 ? -8.175 -5.437 -3.391 1.00 98.19 176 ARG A CA 1
ATOM 1294 C C . ARG A 1 176 ? -6.869 -5.268 -4.146 1.00 98.19 176 ARG A C 1
ATOM 1296 O O . ARG A 1 176 ? -6.382 -4.155 -4.333 1.00 98.19 176 ARG A O 1
ATOM 1303 N N . VAL A 1 177 ? -6.313 -6.383 -4.603 1.00 97.31 177 VAL A N 1
ATOM 1304 C CA . VAL A 1 177 ? -5.166 -6.409 -5.515 1.00 97.31 177 VAL A CA 1
ATOM 1305 C C . VAL A 1 177 ? -5.708 -6.460 -6.931 1.00 97.31 177 VAL A C 1
ATOM 1307 O O . VAL A 1 177 ? -6.356 -7.439 -7.312 1.00 97.31 177 VAL A O 1
ATOM 1310 N N . LEU A 1 178 ? -5.440 -5.416 -7.708 1.00 96.19 178 LEU A N 1
ATOM 1311 C CA . LEU A 1 178 ? -5.912 -5.300 -9.082 1.00 96.19 178 LEU A CA 1
ATOM 1312 C C . LEU A 1 178 ? -4.758 -5.569 -10.045 1.00 96.19 178 LEU A C 1
ATOM 1314 O O . LEU A 1 178 ? -3.673 -5.007 -9.900 1.00 96.19 178 LEU A O 1
ATOM 1318 N N . GLY A 1 179 ? -4.987 -6.458 -11.006 1.00 92.62 179 GLY A N 1
ATOM 1319 C CA . GLY A 1 179 ? -4.112 -6.662 -12.158 1.00 92.62 179 GLY A CA 1
ATOM 1320 C C . GLY A 1 179 ? -4.602 -5.899 -13.395 1.00 92.62 179 GLY A C 1
ATOM 1321 O O . GLY A 1 179 ? -5.523 -5.085 -13.278 1.00 92.62 179 GLY A O 1
ATOM 1322 N N . PRO A 1 180 ? -4.043 -6.225 -14.574 1.00 87.81 180 PRO A N 1
ATOM 1323 C CA . PRO A 1 180 ? -4.411 -5.620 -15.851 1.00 87.81 180 PRO A CA 1
ATOM 1324 C C . PRO A 1 180 ? -5.916 -5.642 -16.108 1.00 87.81 180 PRO A C 1
ATOM 1326 O O . PRO A 1 180 ? -6.578 -6.663 -15.903 1.00 87.81 180 PRO A O 1
ATOM 1329 N N . GLY A 1 181 ? -6.451 -4.505 -16.560 1.00 88.62 181 GLY A N 1
ATOM 1330 C CA . GLY A 1 181 ? -7.880 -4.347 -16.848 1.00 88.62 181 GLY A CA 1
ATOM 1331 C C . GLY A 1 181 ? -8.769 -4.403 -15.603 1.00 88.62 181 GLY A C 1
ATOM 1332 O O . GLY A 1 181 ? -9.905 -4.858 -15.689 1.00 88.62 181 GLY A O 1
ATOM 1333 N N . ASP A 1 182 ? -8.238 -4.002 -14.443 1.00 91.00 182 ASP A N 1
ATOM 1334 C CA . ASP A 1 182 ? -8.929 -3.999 -13.146 1.00 91.00 182 ASP A CA 1
ATOM 1335 C C . ASP A 1 182 ? -9.411 -5.383 -12.677 1.00 91.00 182 ASP A C 1
ATOM 1337 O O . ASP A 1 182 ? -10.298 -5.509 -11.827 1.00 91.00 182 ASP A O 1
ATOM 1341 N N . ARG A 1 183 ? -8.788 -6.455 -13.183 1.00 93.44 183 ARG A N 1
ATOM 1342 C CA . ARG A 1 183 ? -9.081 -7.817 -12.733 1.00 93.44 183 ARG A CA 1
ATOM 1343 C C . ARG A 1 183 ? -8.671 -7.978 -11.270 1.00 93.44 183 ARG A C 1
ATOM 1345 O O . ARG A 1 183 ? -7.489 -7.875 -10.935 1.00 93.44 183 ARG A O 1
ATOM 1352 N N . VAL A 1 184 ? -9.632 -8.310 -10.410 1.00 95.88 184 VAL A N 1
ATOM 1353 C CA . VAL A 1 184 ? -9.366 -8.630 -9.002 1.00 95.88 184 VAL A CA 1
ATOM 1354 C C . VAL A 1 184 ? -8.580 -9.935 -8.923 1.00 95.88 184 VAL A C 1
ATOM 1356 O O . VAL A 1 184 ? -9.053 -10.985 -9.351 1.00 95.88 184 VAL A O 1
ATOM 1359 N N . ARG A 1 185 ? -7.364 -9.869 -8.378 1.00 94.81 185 ARG A N 1
ATOM 1360 C CA . ARG A 1 185 ? -6.506 -11.041 -8.134 1.00 94.81 185 ARG A CA 1
ATOM 1361 C C . ARG A 1 185 ? -6.664 -11.588 -6.725 1.00 94.81 185 ARG A C 1
ATOM 1363 O O . ARG A 1 185 ? -6.463 -12.774 -6.494 1.00 94.81 185 ARG A O 1
ATOM 1370 N N . TYR A 1 186 ? -6.970 -10.698 -5.793 1.00 97.06 186 TYR A N 1
ATOM 1371 C CA . TYR A 1 186 ? -7.146 -11.007 -4.389 1.00 97.06 186 TYR A CA 1
ATOM 1372 C C . TYR A 1 186 ? -7.996 -9.921 -3.745 1.00 97.06 186 TYR A C 1
ATOM 1374 O O . TYR A 1 186 ? -7.823 -8.739 -4.050 1.00 97.06 186 TYR A O 1
ATOM 1382 N N . GLU A 1 187 ? -8.883 -10.326 -2.849 1.00 97.31 187 GLU A N 1
ATOM 1383 C CA . GLU A 1 187 ? -9.721 -9.432 -2.066 1.00 97.31 187 GLU A CA 1
ATOM 1384 C C . GLU A 1 187 ? -9.848 -9.980 -0.649 1.00 97.31 187 GLU A C 1
ATOM 1386 O O . GLU A 1 187 ? -10.036 -11.180 -0.451 1.00 97.31 187 GLU A O 1
ATOM 1391 N N . ALA A 1 188 ? -9.722 -9.097 0.334 1.00 97.31 188 ALA A N 1
ATOM 1392 C CA . ALA A 1 188 ? -9.942 -9.424 1.732 1.00 97.31 188 ALA A CA 1
ATOM 1393 C C . ALA A 1 188 ? -10.433 -8.192 2.481 1.00 97.31 188 ALA A C 1
ATOM 1395 O O . ALA A 1 188 ? -10.158 -7.058 2.089 1.00 97.31 188 ALA A O 1
ATOM 1396 N N . VAL A 1 189 ? -11.119 -8.418 3.594 1.00 97.38 189 VAL A N 1
ATOM 1397 C CA . VAL A 1 189 ? -11.445 -7.361 4.549 1.00 97.38 189 VAL A CA 1
ATOM 1398 C C . VAL A 1 189 ? -10.672 -7.618 5.824 1.00 97.38 189 VAL A C 1
ATOM 1400 O O . VAL A 1 189 ? -10.567 -8.759 6.264 1.00 97.38 189 VAL A O 1
ATOM 1403 N N . VAL A 1 190 ? -10.101 -6.566 6.395 1.00 97.25 190 VAL A N 1
ATOM 1404 C CA . VAL A 1 190 ? -9.349 -6.624 7.648 1.00 97.25 190 VAL A CA 1
ATOM 1405 C C . VAL A 1 190 ? -9.852 -5.557 8.604 1.00 97.25 190 VAL A C 1
ATOM 1407 O O . VAL A 1 190 ? -10.379 -4.523 8.186 1.00 97.25 190 VAL A O 1
ATOM 1410 N N . GLU A 1 191 ? -9.658 -5.798 9.895 1.00 96.69 191 GLU A N 1
ATOM 1411 C CA . GLU A 1 191 ? -9.836 -4.765 10.911 1.00 96.69 191 GLU A CA 1
ATOM 1412 C C . GLU A 1 191 ? -8.753 -3.695 10.727 1.00 96.69 191 GLU A C 1
ATOM 1414 O O . GLU A 1 191 ? -7.553 -3.992 10.724 1.00 96.69 191 GLU A O 1
ATOM 1419 N N . ALA A 1 192 ? -9.175 -2.442 10.564 1.00 96.00 192 ALA A N 1
ATOM 1420 C CA . ALA A 1 192 ? -8.284 -1.323 10.292 1.00 96.00 192 ALA A CA 1
ATOM 1421 C C . ALA A 1 192 ? -7.272 -1.148 11.421 1.00 96.00 192 ALA A C 1
ATOM 1423 O O . ALA A 1 192 ? -6.098 -0.902 11.147 1.00 96.00 192 ALA A O 1
ATOM 1424 N N . ASP A 1 193 ? -7.694 -1.374 12.672 1.00 95.38 193 ASP A N 1
ATOM 1425 C CA . ASP A 1 193 ? -6.836 -1.300 13.852 1.00 95.38 193 ASP A CA 1
ATOM 1426 C C . ASP A 1 193 ? -5.715 -2.338 13.875 1.00 95.38 193 ASP A C 1
ATOM 1428 O O . ASP A 1 193 ? -4.645 -2.064 14.419 1.00 95.38 193 ASP A O 1
ATOM 1432 N N . ARG A 1 194 ? -5.880 -3.460 13.177 1.00 96.06 194 ARG A N 1
ATOM 1433 C CA . ARG A 1 194 ? -4.842 -4.490 13.057 1.00 96.06 194 ARG A CA 1
ATOM 1434 C C . ARG A 1 194 ? -3.797 -4.168 11.989 1.00 96.06 194 ARG A C 1
ATOM 1436 O O . ARG A 1 194 ? -2.755 -4.807 11.950 1.00 96.06 194 ARG A O 1
ATOM 1443 N N . LEU A 1 195 ? -4.004 -3.140 11.159 1.00 94.69 195 LEU A N 1
ATOM 1444 C CA . LEU A 1 195 ? -2.965 -2.656 10.234 1.00 94.69 195 LEU A CA 1
ATOM 1445 C C . LEU A 1 195 ? -1.734 -2.097 10.970 1.00 94.69 195 LEU A C 1
ATOM 1447 O O . LEU A 1 195 ? -0.685 -1.947 10.357 1.00 94.69 195 LEU A O 1
ATOM 1451 N N . ALA A 1 196 ? -1.850 -1.801 12.269 1.00 92.19 196 ALA A N 1
ATOM 1452 C CA . ALA A 1 196 ? -0.730 -1.425 13.129 1.00 92.19 196 ALA A CA 1
ATOM 1453 C C . ALA A 1 196 ? 0.230 -2.596 13.412 1.00 92.19 196 ALA A C 1
ATOM 1455 O O . ALA A 1 196 ? 1.345 -2.363 13.867 1.00 92.19 196 ALA A O 1
ATOM 1456 N N . ASP A 1 197 ? -0.181 -3.832 13.113 1.00 93.88 197 ASP A N 1
ATOM 1457 C CA . ASP A 1 197 ? 0.659 -5.026 13.245 1.00 93.88 197 ASP A CA 1
ATOM 1458 C C . ASP A 1 197 ? 1.535 -5.276 12.007 1.00 93.88 197 ASP A C 1
ATOM 1460 O O . ASP A 1 197 ? 2.332 -6.217 11.986 1.00 93.88 197 ASP A O 1
ATOM 1464 N N . LEU A 1 198 ? 1.356 -4.489 10.941 1.00 95.00 198 LEU A N 1
ATOM 1465 C CA . LEU A 1 198 ? 2.201 -4.578 9.756 1.00 95.00 198 LEU A CA 1
ATOM 1466 C C . LEU A 1 198 ? 3.652 -4.241 10.116 1.00 95.00 198 LEU A C 1
ATOM 1468 O O . LEU A 1 198 ? 3.937 -3.452 11.016 1.00 95.00 198 LEU A O 1
ATOM 1472 N N . GLN A 1 199 ? 4.588 -4.834 9.381 1.00 93.56 199 GLN A N 1
ATOM 1473 C CA . GLN A 1 199 ? 6.001 -4.591 9.634 1.00 93.56 199 GLN A CA 1
ATOM 1474 C C . GLN A 1 199 ? 6.375 -3.128 9.332 1.00 93.56 199 GLN A C 1
ATOM 1476 O O . GLN A 1 199 ? 5.835 -2.527 8.392 1.00 93.56 199 GLN A O 1
ATOM 1481 N N . PRO A 1 200 ? 7.314 -2.545 10.097 1.00 94.56 200 PRO A N 1
ATOM 1482 C CA . PRO A 1 200 ? 7.924 -1.284 9.711 1.00 94.56 200 PRO A CA 1
ATOM 1483 C C . PRO A 1 200 ? 8.723 -1.466 8.408 1.00 94.56 200 PRO A C 1
ATOM 1485 O O . PRO A 1 200 ? 9.199 -2.568 8.123 1.00 94.56 200 PRO A O 1
ATOM 1488 N N . PRO A 1 201 ? 8.894 -0.406 7.606 1.00 94.94 201 PRO A N 1
ATOM 1489 C CA . PRO A 1 201 ? 9.655 -0.479 6.378 1.00 94.94 201 PRO A CA 1
ATOM 1490 C C . PRO A 1 201 ? 11.142 -0.628 6.679 1.00 94.94 201 PRO A C 1
ATOM 1492 O O . PRO A 1 201 ? 11.732 0.160 7.414 1.00 94.94 201 PRO A O 1
ATOM 1495 N N . GLU A 1 202 ? 11.764 -1.597 6.025 1.00 95.00 202 GLU A N 1
ATOM 1496 C CA . GLU A 1 202 ? 13.212 -1.679 5.891 1.00 95.00 202 GLU A CA 1
ATOM 1497 C C . GLU A 1 202 ? 13.719 -0.649 4.871 1.00 95.00 202 GLU A C 1
ATOM 1499 O O . GLU A 1 202 ? 13.205 -0.538 3.751 1.00 95.00 202 GLU A O 1
ATOM 1504 N N . GLY A 1 203 ? 14.716 0.131 5.275 1.00 91.94 203 GLY A N 1
ATOM 1505 C CA . GLY A 1 203 ? 15.238 1.258 4.515 1.00 91.94 203 GLY A CA 1
ATOM 1506 C C . GLY A 1 203 ? 15.971 2.245 5.416 1.00 91.94 203 GLY A C 1
ATOM 1507 O O . GLY A 1 203 ? 16.327 1.923 6.549 1.00 91.94 203 GLY A O 1
ATOM 1508 N N . ALA A 1 204 ? 16.183 3.454 4.910 1.00 90.81 204 ALA A N 1
ATOM 1509 C CA . ALA A 1 204 ? 16.851 4.521 5.63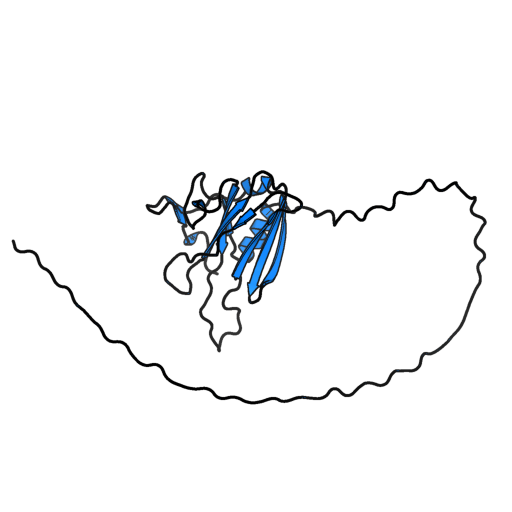9 1.00 90.81 204 ALA A CA 1
ATOM 1510 C C . ALA A 1 204 ? 16.180 5.871 5.387 1.00 90.81 204 ALA A C 1
ATOM 1512 O O . ALA A 1 204 ? 15.639 6.129 4.310 1.00 90.81 204 ALA A O 1
ATOM 1513 N N . SER A 1 205 ? 16.262 6.757 6.378 1.00 88.56 205 SER A N 1
ATOM 1514 C CA . SER A 1 205 ? 15.926 8.166 6.190 1.00 88.56 205 SER A CA 1
ATOM 1515 C C . SER A 1 205 ? 16.814 8.783 5.108 1.00 88.56 205 SER A C 1
ATOM 1517 O O . SER A 1 205 ? 18.002 8.470 5.009 1.00 88.56 205 SER A O 1
ATOM 1519 N N . SER A 1 206 ? 16.245 9.676 4.305 1.00 84.06 206 SER A N 1
ATOM 1520 C CA . SER A 1 206 ? 16.945 10.370 3.221 1.00 84.06 206 SER A CA 1
ATOM 1521 C C . SER A 1 206 ? 16.529 11.841 3.157 1.00 84.06 206 SER A C 1
ATOM 1523 O O . SER A 1 206 ? 15.629 12.266 3.882 1.00 84.06 206 SER A O 1
ATOM 1525 N N . ALA A 1 207 ? 17.185 12.630 2.299 1.00 79.44 207 ALA A N 1
ATOM 1526 C CA . ALA A 1 207 ? 16.840 14.041 2.097 1.00 79.44 207 ALA A CA 1
ATOM 1527 C C . ALA A 1 207 ? 15.386 14.229 1.618 1.00 79.44 207 ALA A C 1
ATOM 1529 O O . ALA A 1 207 ? 14.731 15.192 2.006 1.00 79.44 207 ALA A O 1
ATOM 1530 N N . ASP A 1 208 ? 14.863 13.259 0.862 1.00 72.44 208 ASP A N 1
ATOM 1531 C CA . ASP A 1 208 ? 13.481 13.230 0.364 1.00 72.44 208 ASP A CA 1
ATOM 1532 C C . ASP A 1 208 ? 12.500 12.559 1.352 1.00 72.44 208 ASP A C 1
ATOM 1534 O O . ASP A 1 208 ? 11.356 12.244 1.015 1.00 72.44 208 ASP A O 1
ATOM 1538 N N . GLY A 1 209 ? 12.947 12.309 2.587 1.00 83.19 209 GLY A N 1
ATOM 1539 C CA . GLY A 1 209 ? 12.172 11.724 3.677 1.00 83.19 209 GLY A CA 1
ATOM 1540 C C . GLY A 1 209 ? 12.575 10.285 3.988 1.00 83.19 209 GLY A C 1
ATOM 1541 O O . GLY A 1 209 ? 13.032 10.001 5.095 1.00 83.19 209 GLY A O 1
ATOM 1542 N N . PHE A 1 210 ? 12.406 9.360 3.041 1.00 91.00 210 PHE A N 1
ATOM 1543 C CA . PHE A 1 210 ? 12.709 7.941 3.257 1.00 91.00 210 PHE A CA 1
ATOM 1544 C C . PHE A 1 210 ? 13.031 7.215 1.951 1.00 91.00 210 PHE A C 1
ATOM 1546 O O . PHE A 1 210 ? 12.348 7.393 0.944 1.00 91.00 210 PHE A O 1
ATOM 1553 N N . THR A 1 211 ? 14.020 6.328 1.999 1.00 90.50 211 THR A N 1
ATOM 1554 C CA . THR A 1 211 ? 14.404 5.443 0.898 1.00 90.50 211 THR A CA 1
ATOM 1555 C C . THR A 1 211 ? 14.252 3.990 1.339 1.00 90.50 211 THR A C 1
ATOM 1557 O O . THR A 1 211 ? 14.834 3.575 2.338 1.00 90.50 211 THR A O 1
ATOM 1560 N N . LEU A 1 212 ? 13.477 3.206 0.586 1.00 91.88 212 LEU A N 1
ATOM 1561 C CA . LEU A 1 212 ? 13.273 1.776 0.845 1.00 91.88 212 LEU A CA 1
ATOM 1562 C C . LEU A 1 212 ? 14.503 0.957 0.429 1.00 91.88 212 LEU A C 1
ATOM 1564 O O . LEU A 1 212 ? 15.039 1.158 -0.662 1.00 91.88 212 LEU A O 1
ATOM 1568 N N . ASP A 1 213 ? 14.897 -0.015 1.253 1.00 91.88 213 ASP A N 1
ATOM 1569 C CA . ASP A 1 213 ? 15.893 -1.019 0.866 1.00 91.88 213 ASP A CA 1
ATOM 1570 C C . ASP A 1 213 ? 15.237 -2.074 -0.037 1.00 91.88 213 ASP A C 1
ATOM 1572 O O . ASP A 1 213 ? 14.576 -3.006 0.422 1.00 91.88 213 ASP A O 1
ATOM 1576 N N . LEU A 1 214 ? 15.417 -1.934 -1.352 1.00 89.00 214 LEU A N 1
ATOM 1577 C CA . LEU A 1 214 ? 14.777 -2.807 -2.339 1.00 89.00 214 LEU A CA 1
ATOM 1578 C C . LEU A 1 214 ? 15.249 -4.266 -2.283 1.00 89.00 214 LEU A C 1
ATOM 1580 O O . LEU A 1 214 ? 14.557 -5.134 -2.819 1.00 89.00 214 LEU A O 1
ATOM 1584 N N . THR A 1 215 ? 16.364 -4.567 -1.608 1.00 89.25 215 THR A N 1
ATOM 1585 C CA . THR A 1 215 ? 16.805 -5.957 -1.403 1.00 89.25 215 THR A CA 1
ATOM 1586 C C . THR A 1 215 ? 15.841 -6.738 -0.504 1.00 89.25 215 THR A C 1
ATOM 1588 O O . THR A 1 215 ? 15.734 -7.959 -0.614 1.00 89.25 215 THR A O 1
ATOM 1591 N N . ARG A 1 216 ? 15.064 -6.028 0.324 1.00 91.81 216 ARG A N 1
ATOM 1592 C CA . ARG A 1 216 ? 14.049 -6.579 1.233 1.00 91.81 216 ARG A CA 1
ATOM 1593 C C . ARG A 1 216 ? 12.674 -6.740 0.586 1.00 91.81 216 ARG A C 1
ATOM 1595 O O . ARG A 1 216 ? 11.830 -7.468 1.105 1.00 91.81 216 ARG A O 1
ATOM 1602 N N . TYR A 1 217 ? 12.471 -6.134 -0.585 1.00 90.75 217 TYR A N 1
ATOM 1603 C CA . TYR A 1 217 ? 11.212 -6.158 -1.341 1.00 90.75 217 TYR A CA 1
ATOM 1604 C C . TYR A 1 217 ? 11.421 -6.734 -2.752 1.00 90.75 217 TYR A C 1
ATOM 1606 O O . TYR A 1 217 ? 11.216 -6.043 -3.763 1.00 90.75 217 TYR A O 1
ATOM 1614 N N . PRO A 1 218 ? 11.846 -8.007 -2.851 1.00 86.06 218 PRO A N 1
ATOM 1615 C CA . PRO A 1 218 ? 12.437 -8.567 -4.058 1.00 86.06 218 PRO A CA 1
ATOM 1616 C C . PRO A 1 218 ? 11.503 -8.552 -5.258 1.00 86.06 218 PRO A C 1
ATOM 1618 O O . PRO A 1 218 ? 10.419 -9.138 -5.213 1.00 86.06 218 PRO A O 1
ATOM 1621 N N . ALA A 1 219 ? 11.984 -7.907 -6.333 1.00 77.12 219 ALA A N 1
ATOM 1622 C CA . ALA A 1 219 ? 11.697 -8.170 -7.746 1.00 77.12 219 ALA A CA 1
ATOM 1623 C C . ALA A 1 219 ? 10.500 -9.091 -8.072 1.00 77.12 219 ALA A C 1
ATOM 1625 O O . ALA A 1 219 ? 9.391 -8.719 -8.475 1.00 77.12 219 ALA A O 1
ATOM 1626 N N . ARG A 1 220 ? 10.853 -10.362 -7.982 1.00 69.88 220 ARG A N 1
ATOM 1627 C CA . ARG A 1 220 ? 10.224 -11.527 -8.567 1.00 69.88 220 ARG A CA 1
ATOM 1628 C C . ARG A 1 220 ? 10.588 -12.689 -7.653 1.00 69.88 220 ARG A C 1
ATOM 1630 O O . ARG A 1 220 ? 11.720 -12.679 -7.129 1.00 69.88 220 ARG A O 1
#

Foldseek 3Di:
DDDDDDDDDDDDDDDDDDDDDDDDDDDDDDDDDDDDDDDDDDDDDDDDDDDDDDDPDDPPPPPPPDPPPADADQVVVVQVVCVVQLKAKAFEPPPFCPPNQNVQDDATKIKIWAAAFAPDDPVDPDARGAFLDKDKAFDPDFGKGKDHWDFPDDDRRTITMIMMHGHPTRQKIKMFTADPPRDTPDIGMHGPVSSVVGHHFDFDQDPSGTDGPCVVSDRD